Protein AF-A0A843I7R6-F1 (afdb_monomer)

Sequence (190 aa):
MNQPIRLLGIITILTCIILLNSGCTQQQTPTPEETIQTILEKAAILETVSYQIDTTFVIDGIIPQTTTMKIWQKTPYLKEDVTITTINTNSSIGNMTTNLSVIKRPEGIYVYDNTTNSYQLNSQQIIPQPTTTDMVQNLLNNQTLTITGTENLSGIPTTIIQYHPNQGGNTTTVTLWLWNDRDVPLKEQY

Mean predicted aligned error: 13.78 Å

Solvent-accessible surface area (backbone atoms only — not comparable to full-atom values): 11448 Å² total; per-residue (Å²): 138,83,84,83,88,85,84,88,83,87,90,79,92,81,92,78,87,86,78,85,87,76,82,74,67,72,73,72,68,78,67,78,78,78,46,71,66,63,45,36,56,57,24,48,69,56,59,63,52,74,53,57,30,46,36,42,44,63,51,94,98,50,77,35,35,42,34,42,34,41,41,42,37,40,73,81,33,37,38,38,44,35,41,39,35,40,48,52,86,52,91,90,46,75,66,49,77,48,79,50,42,41,38,41,42,93,92,45,36,27,36,59,36,81,90,79,72,42,74,42,84,38,89,82,66,80,70,95,66,71,54,64,41,57,46,33,53,46,48,71,76,67,41,70,78,42,82,78,50,70,49,70,62,94,85,41,56,24,40,29,34,36,34,51,60,86,57,90,88,52,78,61,59,36,40,37,31,26,30,70,91,58,38,43,67,42,34,40,39,83

Foldseek 3Di:
DDDDDDDDDDDDDDDDDDDPDDDPPPPPPPDPPQDLLNLLVLLLPDQWDWAKAWEWDDDPPDFIKIKIWTWTDHPPKIKIWIKIWGCDPPPVDHIDIDIWIWIDDPVAIWTQDPVVRDTDGDRPDDDPDHRSNVVSCCCVPPWDKDFPAWDQDVNFTWTWIWTADPDDPGRDIKIFTAGRVNRDTHYIYD

Structure (mmCIF, N/CA/C/O backbone):
data_AF-A0A843I7R6-F1
#
_entry.id   AF-A0A843I7R6-F1
#
loop_
_atom_site.group_PDB
_atom_site.id
_atom_site.type_symbol
_atom_site.label_atom_id
_atom_site.label_alt_id
_atom_site.label_comp_id
_atom_site.label_asym_id
_atom_site.label_entity_id
_atom_site.label_seq_id
_atom_site.pdbx_PDB_ins_code
_atom_site.Cartn_x
_atom_site.Cartn_y
_atom_site.Cartn_z
_atom_site.occupancy
_atom_site.B_iso_or_equiv
_atom_site.auth_seq_id
_atom_site.auth_comp_id
_atom_site.auth_asym_id
_atom_site.auth_atom_id
_atom_site.pdbx_PDB_model_num
ATOM 1 N N . MET A 1 1 ? -69.367 49.471 19.513 1.00 35.59 1 MET A N 1
ATOM 2 C CA . MET A 1 1 ? -70.049 49.630 20.816 1.00 35.59 1 MET A CA 1
ATOM 3 C C . MET A 1 1 ? -70.166 48.256 21.467 1.00 35.59 1 MET A C 1
ATOM 5 O O . MET A 1 1 ? -70.521 47.320 20.766 1.00 35.59 1 MET A O 1
ATOM 9 N N . ASN A 1 2 ? -69.857 48.191 22.768 1.00 38.72 2 ASN A N 1
ATOM 10 C CA . ASN A 1 2 ? -70.056 47.104 23.748 1.00 38.72 2 ASN A CA 1
ATOM 11 C C . ASN A 1 2 ? -69.071 45.911 23.779 1.00 38.72 2 ASN A C 1
ATOM 13 O O . ASN A 1 2 ? -69.296 44.875 23.166 1.00 38.72 2 ASN A O 1
ATOM 17 N N . GLN A 1 3 ? -68.039 46.043 24.626 1.00 37.31 3 GLN A N 1
ATOM 18 C CA . GLN A 1 3 ? -67.564 44.957 25.508 1.00 37.31 3 GLN A CA 1
ATOM 19 C C . GLN A 1 3 ? -68.371 45.002 26.832 1.00 37.31 3 GLN A C 1
ATOM 21 O O . GLN A 1 3 ? -68.993 46.037 27.091 1.00 37.31 3 GLN A O 1
ATOM 26 N N . PRO A 1 4 ? -68.415 43.930 27.657 1.00 45.78 4 PRO A N 1
ATOM 27 C CA . PRO A 1 4 ? -67.354 43.648 28.650 1.00 45.78 4 PRO A CA 1
ATOM 28 C C . PRO A 1 4 ? -67.013 42.140 28.768 1.00 45.78 4 PRO A C 1
ATOM 30 O O . PRO A 1 4 ? -67.873 41.277 28.648 1.00 45.78 4 PRO A O 1
ATOM 33 N N . ILE A 1 5 ? -65.738 41.747 28.831 1.00 38.59 5 ILE A N 1
ATOM 34 C CA . ILE A 1 5 ? -64.890 41.618 30.037 1.00 38.59 5 ILE A CA 1
ATOM 35 C C . ILE A 1 5 ? -65.454 40.633 31.082 1.00 38.59 5 ILE A C 1
ATOM 37 O O . ILE A 1 5 ? -66.370 40.956 31.836 1.00 38.59 5 ILE A O 1
ATOM 41 N N . ARG A 1 6 ? -64.791 39.474 31.220 1.00 36.88 6 ARG A N 1
ATOM 42 C CA . ARG A 1 6 ? -64.650 38.777 32.505 1.00 36.88 6 ARG A CA 1
ATOM 43 C C . ARG A 1 6 ? -63.167 38.677 32.867 1.00 36.88 6 ARG A C 1
ATOM 45 O O . ARG A 1 6 ? -62.377 38.075 32.150 1.00 36.88 6 ARG A O 1
ATOM 52 N N . LEU A 1 7 ? -62.850 39.349 33.970 1.00 33.59 7 LEU A N 1
ATOM 53 C CA . LEU A 1 7 ? -61.613 39.323 34.745 1.00 33.59 7 LEU A CA 1
ATOM 54 C C . LEU A 1 7 ? -61.474 38.013 35.547 1.00 33.59 7 LEU A C 1
ATOM 56 O O . LEU A 1 7 ? -62.484 37.367 35.823 1.00 33.59 7 LEU A O 1
ATOM 60 N N . LEU A 1 8 ? -60.242 37.805 36.044 1.00 42.31 8 LEU A N 1
ATOM 61 C CA . LEU A 1 8 ? -59.743 36.927 37.130 1.00 42.31 8 LEU A CA 1
ATOM 62 C C . LEU A 1 8 ? -58.945 35.718 36.610 1.00 42.31 8 LEU A C 1
ATOM 64 O O . LEU A 1 8 ? -59.504 34.860 35.945 1.00 42.31 8 LEU A O 1
ATOM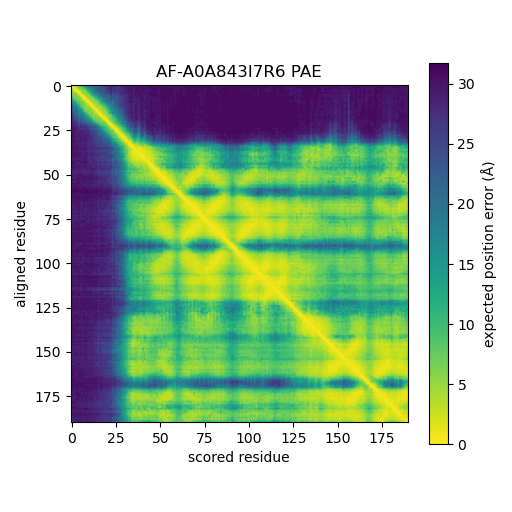 68 N N . GLY A 1 9 ? -57.646 35.564 36.881 1.00 33.75 9 GLY A N 1
ATOM 69 C CA . GLY A 1 9 ? -56.696 36.339 37.693 1.00 33.75 9 GLY A CA 1
ATOM 70 C C . GLY A 1 9 ? -55.254 35.911 37.330 1.00 33.75 9 GLY A C 1
ATOM 71 O O . GLY A 1 9 ? -55.055 34.792 36.877 1.00 33.75 9 GLY A O 1
ATOM 72 N N . ILE A 1 10 ? -54.284 36.831 37.246 1.00 46.09 10 ILE A N 1
ATOM 73 C CA . ILE A 1 10 ? -53.465 37.417 38.337 1.00 46.09 10 ILE A CA 1
ATOM 74 C C . ILE A 1 10 ? -52.163 36.604 38.552 1.00 46.09 10 ILE A C 1
ATOM 76 O O . ILE A 1 10 ? -52.210 35.509 39.092 1.00 46.09 10 ILE A O 1
ATOM 80 N N . ILE A 1 11 ? -51.042 37.066 37.959 1.00 43.25 11 ILE A N 1
ATOM 81 C CA . ILE A 1 11 ? -49.825 37.671 38.597 1.00 43.25 11 ILE A CA 1
ATOM 82 C C . ILE A 1 11 ? -48.687 36.610 38.631 1.00 43.25 11 ILE A C 1
ATOM 84 O O . ILE A 1 11 ? -48.965 35.468 38.956 1.00 43.25 11 ILE A O 1
ATOM 88 N N . THR A 1 12 ? -47.430 36.797 38.191 1.00 45.94 12 THR A N 1
ATOM 89 C CA . THR A 1 12 ? -46.408 37.869 38.345 1.00 45.94 12 THR A CA 1
ATOM 90 C C . THR A 1 12 ? -45.313 37.633 37.274 1.00 45.94 12 THR A C 1
ATOM 92 O O . THR A 1 12 ? -44.911 36.493 37.078 1.00 45.94 12 THR A O 1
ATOM 95 N N . ILE A 1 13 ? -44.929 38.598 36.427 1.00 45.78 13 ILE A N 1
ATOM 96 C CA . ILE A 1 13 ? -43.712 39.447 36.514 1.00 45.78 13 ILE A CA 1
ATOM 97 C C . ILE A 1 13 ? -42.461 38.724 37.054 1.00 45.78 13 ILE A C 1
ATOM 99 O O . ILE A 1 13 ? -42.425 38.471 38.250 1.00 45.78 13 ILE A O 1
ATOM 103 N N . LEU A 1 14 ? -41.414 38.526 36.231 1.00 38.38 14 LEU A N 1
ATOM 104 C CA . LEU A 1 14 ? -40.060 39.042 36.527 1.00 38.38 14 LEU A CA 1
ATOM 105 C C . LEU A 1 14 ? -39.074 38.866 35.355 1.00 38.38 14 LEU A C 1
ATOM 107 O O . LEU A 1 14 ? -38.703 37.769 34.956 1.00 38.38 14 LEU A O 1
ATOM 111 N N . THR A 1 15 ? -38.646 40.014 34.845 1.00 40.00 15 THR A N 1
ATOM 112 C CA . THR A 1 15 ? -37.335 40.331 34.265 1.00 40.00 15 THR A CA 1
ATOM 113 C C . THR A 1 15 ? -36.158 39.478 34.752 1.00 40.00 15 THR A C 1
ATOM 115 O O . THR A 1 15 ? -35.915 39.425 35.952 1.00 40.00 15 THR A O 1
ATOM 118 N N . CYS A 1 16 ? -35.359 38.965 33.807 1.00 32.22 16 CYS A N 1
ATOM 119 C CA . CYS A 1 16 ? -33.892 39.088 33.801 1.00 32.22 16 CYS A CA 1
ATOM 120 C C . CYS A 1 16 ? -33.329 38.663 32.432 1.00 32.22 16 CYS A C 1
ATOM 122 O O . CYS A 1 16 ? -33.125 37.484 32.154 1.00 32.22 16 CYS A O 1
ATOM 124 N N . ILE A 1 17 ? -33.074 39.648 31.566 1.00 44.94 17 ILE A N 1
ATOM 125 C CA . ILE A 1 17 ? -31.994 39.541 30.580 1.00 44.94 17 ILE A CA 1
ATOM 126 C C . ILE A 1 17 ? -30.690 39.679 31.377 1.00 44.94 17 ILE A C 1
ATOM 128 O O . ILE A 1 17 ? -30.632 40.472 32.316 1.00 44.94 17 ILE A O 1
ATOM 132 N N . ILE A 1 18 ? -29.659 38.964 30.921 1.00 45.22 18 ILE A N 1
ATOM 133 C CA . ILE A 1 18 ? -28.258 38.943 31.369 1.00 45.22 18 ILE A CA 1
ATOM 134 C C . ILE A 1 18 ? -27.966 37.859 32.415 1.00 45.22 18 ILE A C 1
ATOM 136 O O . ILE A 1 18 ? -28.122 38.071 33.609 1.00 45.22 18 ILE A O 1
ATOM 140 N N . LEU A 1 19 ? -27.439 36.726 31.937 1.00 41.59 19 LEU A N 1
ATOM 141 C CA . LEU A 1 19 ? -26.114 36.232 32.325 1.00 41.59 19 LEU A CA 1
ATOM 142 C C . LEU A 1 19 ? -25.591 35.296 31.223 1.00 41.59 19 LEU A C 1
ATOM 144 O O . LEU A 1 19 ? -26.075 34.187 31.012 1.00 41.59 19 LEU A O 1
ATOM 148 N N . LEU A 1 20 ? -24.602 35.810 30.492 1.00 43.81 20 LEU A N 1
ATOM 149 C CA . LEU A 1 20 ? -23.617 35.026 29.762 1.00 43.81 20 LEU A CA 1
ATOM 150 C C . LEU A 1 20 ? -22.962 34.011 30.712 1.00 43.81 20 LEU A C 1
ATOM 152 O O . LEU A 1 20 ? -22.762 34.299 31.889 1.00 43.81 20 LEU A O 1
ATOM 156 N N . ASN A 1 21 ? -22.537 32.888 30.136 1.00 41.41 21 ASN A N 1
ATOM 157 C CA . ASN A 1 21 ? -21.666 31.870 30.722 1.00 41.41 21 ASN A CA 1
ATOM 158 C C . ASN A 1 21 ? -22.302 30.958 31.775 1.00 41.41 21 ASN A C 1
ATOM 160 O O . ASN A 1 21 ? -22.089 31.064 32.979 1.00 41.41 21 ASN A O 1
ATOM 164 N N . SER A 1 22 ? -22.954 29.914 31.285 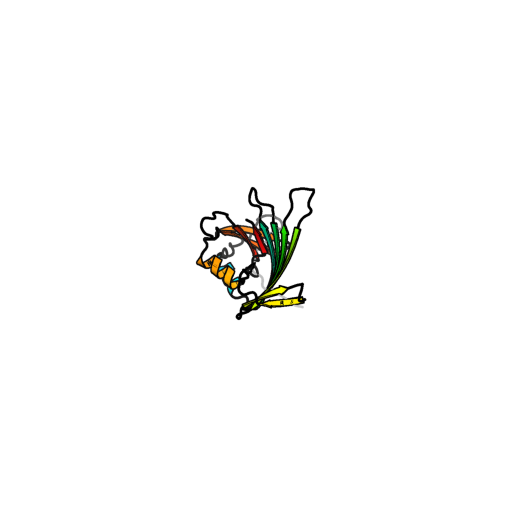1.00 36.22 22 SER A N 1
ATOM 165 C CA . SER A 1 22 ? -22.818 28.590 31.884 1.00 36.22 22 SER A CA 1
ATOM 166 C C . SER A 1 22 ? -22.686 27.626 30.725 1.00 36.22 22 SER A C 1
ATOM 168 O O . SER A 1 22 ? -23.663 27.330 30.041 1.00 36.22 22 SER A O 1
ATOM 170 N N . GLY A 1 23 ? -21.446 27.238 30.435 1.00 38.50 23 GLY A N 1
ATOM 171 C CA . GLY A 1 23 ? -21.155 26.227 29.440 1.00 38.50 23 GLY A CA 1
ATOM 172 C C . GLY A 1 23 ? -21.942 24.965 29.760 1.00 38.50 23 GLY A C 1
ATOM 173 O O . GLY A 1 23 ? -21.551 24.187 30.620 1.00 38.50 23 GLY A O 1
ATOM 174 N N . CYS A 1 24 ? -23.013 24.729 29.010 1.00 32.75 24 CYS A N 1
ATOM 175 C CA . CYS A 1 24 ? -23.219 23.389 28.509 1.00 32.75 24 CYS A CA 1
ATOM 176 C C . CYS A 1 24 ? -22.093 23.182 27.502 1.00 32.75 24 CYS A C 1
ATOM 178 O O . CYS A 1 24 ? -22.245 23.430 26.308 1.00 32.75 24 CYS A O 1
ATOM 180 N N . THR A 1 25 ? -20.935 22.742 27.995 1.00 42.91 25 THR A N 1
ATOM 181 C CA . THR A 1 25 ? -20.224 21.715 27.255 1.00 42.91 25 THR A CA 1
ATOM 182 C C . THR A 1 25 ? -21.303 20.699 26.911 1.00 42.91 25 THR A C 1
ATOM 184 O O . THR A 1 25 ? -21.833 20.014 27.785 1.00 42.91 25 THR A O 1
ATOM 187 N N . GLN A 1 26 ? -21.706 20.648 25.640 1.00 37.12 26 GLN A N 1
ATOM 188 C CA . GLN A 1 26 ? -22.092 19.365 25.093 1.00 37.12 26 GLN A CA 1
ATOM 189 C C . GLN A 1 26 ? -20.929 18.467 25.497 1.00 37.12 26 GLN A C 1
ATOM 191 O O . GLN A 1 26 ? -19.827 18.598 24.967 1.00 37.12 26 GLN A O 1
ATOM 196 N N . GLN A 1 27 ? -21.134 17.646 26.530 1.00 31.64 27 GLN A N 1
ATOM 197 C CA . GLN A 1 27 ? -20.440 16.383 26.604 1.00 31.64 27 GLN A CA 1
ATOM 198 C C . GLN A 1 27 ? -20.740 15.781 25.244 1.00 31.64 27 GLN A C 1
ATOM 200 O O . GLN A 1 27 ? -21.854 15.318 24.999 1.00 31.64 27 GLN A O 1
ATOM 205 N N . GLN A 1 28 ? -19.782 15.929 24.326 1.00 30.69 28 GLN A N 1
ATOM 206 C CA . GLN A 1 28 ? -19.623 15.016 23.223 1.00 30.69 28 GLN A CA 1
ATOM 207 C C . GLN A 1 28 ? -19.671 13.667 23.913 1.00 30.69 28 GLN A C 1
ATOM 209 O O . GLN A 1 28 ? -18.742 13.271 24.615 1.00 30.69 28 GLN A O 1
ATOM 214 N N . THR A 1 29 ? -20.847 13.050 23.861 1.00 33.16 29 THR A N 1
ATOM 215 C CA . THR A 1 29 ? -20.991 11.643 24.163 1.00 33.16 29 THR A CA 1
ATOM 216 C C . THR A 1 29 ? -19.872 10.999 23.362 1.00 33.16 29 THR A C 1
ATOM 218 O O . THR A 1 29 ? -19.807 11.297 22.164 1.00 33.16 29 THR A O 1
ATOM 221 N N . PRO A 1 30 ? -18.936 10.265 23.990 1.00 34.81 30 PRO A N 1
ATOM 222 C CA . PRO A 1 30 ? -17.863 9.646 23.239 1.00 34.81 30 PRO A CA 1
ATOM 223 C C . PRO A 1 30 ? -18.546 8.836 22.145 1.00 34.81 30 PRO A C 1
ATOM 225 O O . PRO A 1 30 ? -19.318 7.917 22.431 1.00 34.81 30 PRO A O 1
ATOM 228 N N . THR A 1 31 ? -18.359 9.261 20.893 1.00 44.75 31 THR A N 1
ATOM 229 C CA . THR A 1 31 ? -18.617 8.410 19.737 1.00 44.75 31 THR A CA 1
ATOM 230 C C . THR A 1 31 ? -17.978 7.073 20.077 1.00 44.75 31 THR A C 1
ATOM 232 O O . THR A 1 31 ? -16.863 7.105 20.607 1.00 44.75 31 THR A O 1
ATOM 235 N N . PRO A 1 32 ? -18.661 5.931 19.871 1.00 50.56 32 PRO A N 1
ATOM 236 C CA . PRO A 1 32 ? -18.047 4.638 20.133 1.00 50.56 32 PRO A CA 1
ATOM 237 C C . PRO A 1 32 ? -16.663 4.665 19.490 1.00 50.56 32 PRO A C 1
ATOM 239 O O . PRO A 1 32 ? -16.579 4.969 18.299 1.00 50.56 32 PRO A O 1
ATOM 242 N N . GLU A 1 33 ? -15.601 4.489 20.283 1.00 58.91 33 GLU A N 1
ATOM 243 C CA . GLU A 1 33 ? -14.253 4.381 19.730 1.00 58.91 33 GLU A CA 1
ATOM 244 C C . GLU A 1 33 ? -14.322 3.254 18.704 1.00 58.91 33 GLU A C 1
ATOM 246 O O . GLU A 1 33 ? -14.579 2.099 19.053 1.00 58.91 33 GLU A O 1
ATOM 251 N N . GLU A 1 34 ? -14.221 3.606 17.422 1.00 62.16 34 GLU A N 1
ATOM 252 C CA . GLU A 1 34 ? -14.203 2.614 16.363 1.00 62.16 34 GLU A CA 1
ATOM 253 C C . GLU A 1 34 ? -13.029 1.681 16.632 1.00 62.16 34 GLU A C 1
ATOM 255 O O . GLU A 1 34 ? -11.880 2.107 16.758 1.00 62.16 34 GLU A O 1
ATOM 260 N N . THR A 1 35 ? -13.327 0.393 16.776 1.00 75.62 35 THR A N 1
ATOM 261 C CA . THR A 1 35 ? -12.279 -0.595 17.007 1.00 75.62 3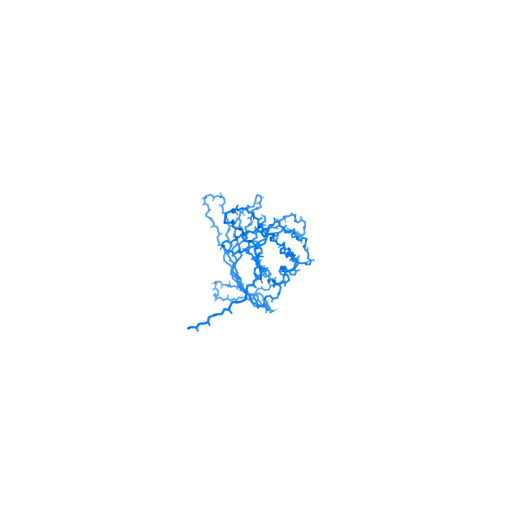5 THR A CA 1
ATOM 262 C C . THR A 1 35 ? -11.450 -0.754 15.733 1.00 75.62 35 THR A C 1
ATOM 264 O O . THR A 1 35 ? -11.978 -0.639 14.625 1.00 75.62 35 THR A O 1
ATOM 267 N N . ILE A 1 36 ? -10.161 -1.086 15.869 1.00 71.19 36 ILE A N 1
ATOM 268 C CA . ILE A 1 36 ? -9.281 -1.374 14.719 1.00 71.19 36 ILE A CA 1
ATOM 269 C C . ILE A 1 36 ? -9.896 -2.450 13.816 1.00 71.19 36 ILE A C 1
ATOM 271 O O . ILE A 1 36 ? -9.783 -2.382 12.596 1.00 71.19 36 ILE A O 1
ATOM 275 N N . GLN A 1 37 ? -10.592 -3.416 14.415 1.00 71.62 37 GLN A N 1
ATOM 276 C CA . GLN A 1 37 ? -11.303 -4.451 13.683 1.00 71.62 37 GLN A CA 1
ATOM 277 C C . GLN A 1 37 ? -12.392 -3.863 12.775 1.00 71.62 37 GLN A C 1
ATOM 279 O O . GLN A 1 37 ? -12.427 -4.178 11.591 1.00 71.62 37 GLN A O 1
ATOM 284 N N . THR A 1 38 ? -13.227 -2.961 13.295 1.00 73.94 38 THR A N 1
ATOM 285 C CA . THR A 1 38 ? -14.294 -2.309 12.519 1.00 73.94 38 THR A CA 1
ATOM 286 C C . THR A 1 38 ? -13.742 -1.442 11.384 1.00 73.94 38 THR A C 1
ATOM 288 O O . THR A 1 38 ? -14.311 -1.440 10.295 1.00 73.94 38 THR A O 1
ATOM 291 N N . ILE A 1 39 ? -12.633 -0.735 11.622 1.00 71.00 39 ILE A N 1
ATOM 292 C CA . ILE A 1 39 ? -11.910 0.056 10.608 1.00 71.00 39 ILE A CA 1
ATOM 293 C C . ILE A 1 39 ? -11.430 -0.876 9.486 1.00 71.00 39 ILE A C 1
ATOM 295 O O . ILE A 1 39 ? -11.777 -0.715 8.320 1.00 71.00 39 ILE A O 1
ATOM 299 N N . LEU A 1 40 ? -10.707 -1.939 9.834 1.00 73.56 40 LEU A N 1
ATOM 300 C CA . LEU A 1 40 ? -10.147 -2.864 8.851 1.00 73.56 40 LEU A CA 1
ATOM 301 C C . LEU A 1 40 ? -11.224 -3.637 8.066 1.00 73.56 40 LEU A C 1
ATOM 303 O O . LEU A 1 40 ? -11.103 -3.788 6.851 1.00 73.56 40 LEU A O 1
ATOM 307 N N . GLU A 1 41 ? -12.308 -4.078 8.706 1.00 72.75 41 GLU A N 1
ATOM 308 C CA . GLU A 1 41 ? -13.410 -4.792 8.041 1.00 72.75 41 GLU A CA 1
ATOM 309 C C . GLU A 1 41 ? -14.071 -3.972 6.915 1.00 72.75 41 GLU A C 1
ATOM 311 O O . GLU A 1 41 ? -14.445 -4.538 5.884 1.00 72.75 41 GLU A O 1
ATOM 316 N N . LYS A 1 42 ? -14.157 -2.643 7.052 1.00 72.88 42 LYS A N 1
ATOM 317 C CA . LYS A 1 42 ? -14.677 -1.752 6.000 1.00 72.88 42 LYS A CA 1
ATOM 318 C C . LYS A 1 42 ? -13.755 -1.678 4.779 1.00 72.88 42 LYS A C 1
ATOM 320 O O . LYS A 1 42 ? -14.241 -1.690 3.648 1.00 72.88 42 LYS A O 1
ATOM 325 N N . ALA A 1 43 ? -12.436 -1.675 4.972 1.00 67.44 43 ALA A N 1
ATOM 326 C CA . ALA A 1 43 ? -11.487 -1.715 3.856 1.00 67.44 43 ALA A CA 1
ATOM 327 C C . ALA A 1 43 ? -11.544 -3.040 3.078 1.00 67.44 43 ALA A C 1
ATOM 329 O O . ALA A 1 43 ? -11.338 -3.050 1.862 1.00 67.44 43 ALA A O 1
ATOM 330 N N . ALA A 1 44 ? -11.855 -4.161 3.744 1.00 66.94 44 ALA A N 1
ATOM 331 C CA . ALA A 1 44 ? -11.916 -5.476 3.098 1.00 66.94 44 ALA A CA 1
ATOM 332 C C . ALA A 1 44 ? -12.995 -5.576 2.007 1.00 66.94 44 ALA A C 1
ATOM 334 O O . ALA A 1 44 ? -12.825 -6.354 1.065 1.00 66.94 44 ALA A O 1
ATOM 335 N N . ILE A 1 45 ? -14.083 -4.808 2.133 1.00 71.19 45 ILE A N 1
ATOM 336 C CA . ILE A 1 45 ? -15.244 -4.857 1.231 1.00 71.19 45 ILE A CA 1
ATOM 337 C C . ILE A 1 45 ? -15.167 -3.854 0.071 1.00 71.19 45 ILE A C 1
ATOM 339 O O . ILE A 1 45 ? -16.101 -3.766 -0.726 1.00 71.19 45 ILE A O 1
ATOM 343 N N . LEU A 1 46 ? -14.077 -3.090 -0.053 1.00 68.94 46 LEU A N 1
ATOM 344 C CA . LEU A 1 46 ? -13.925 -2.119 -1.135 1.00 68.94 46 LEU A CA 1
ATOM 345 C C . LEU A 1 46 ? -13.766 -2.810 -2.496 1.00 68.94 46 LEU A C 1
ATOM 347 O O . LEU A 1 46 ? -12.688 -3.281 -2.865 1.00 68.94 46 LEU A O 1
ATOM 351 N N . GLU A 1 47 ? -14.843 -2.800 -3.286 1.00 70.00 47 GLU A N 1
ATOM 352 C CA . GLU A 1 47 ? -14.838 -3.322 -4.656 1.00 70.00 47 GLU A CA 1
ATOM 353 C C . GLU A 1 47 ? -13.945 -2.511 -5.595 1.00 70.00 47 GLU A C 1
ATOM 355 O O . GLU A 1 47 ? -13.418 -3.058 -6.561 1.00 70.00 47 GLU A O 1
ATOM 360 N N . THR A 1 48 ? -13.802 -1.202 -5.370 1.00 78.25 48 THR A N 1
ATOM 361 C CA . THR A 1 48 ? -12.952 -0.318 -6.177 1.00 78.25 48 THR A CA 1
ATOM 362 C C . THR A 1 48 ? -12.384 0.808 -5.322 1.00 78.25 48 THR A C 1
ATOM 364 O O . THR A 1 48 ? -13.129 1.499 -4.630 1.00 78.25 48 THR A O 1
ATOM 367 N N . VAL A 1 49 ? -11.072 1.035 -5.396 1.00 81.56 49 VAL A N 1
ATOM 368 C CA . VAL A 1 49 ? -10.413 2.143 -4.693 1.00 81.56 49 VAL A CA 1
ATOM 369 C C . VAL A 1 49 ? -9.205 2.648 -5.478 1.00 81.56 49 VAL A C 1
ATOM 371 O O . VAL A 1 49 ? -8.530 1.887 -6.167 1.00 81.56 49 VAL A O 1
ATOM 374 N N . SER A 1 50 ? -8.933 3.950 -5.388 1.00 83.25 50 SER A N 1
ATOM 375 C CA . SER A 1 50 ? -7.672 4.530 -5.842 1.00 83.25 50 SER A CA 1
ATOM 376 C C . SER A 1 50 ? -7.130 5.488 -4.794 1.00 83.25 50 SER A C 1
ATOM 378 O O . SER A 1 50 ? -7.890 6.296 -4.249 1.00 83.25 50 SER A O 1
ATOM 380 N N . TYR A 1 51 ? -5.845 5.341 -4.484 1.00 79.88 51 TYR A N 1
ATOM 381 C CA . TYR A 1 51 ? -5.153 6.098 -3.450 1.00 79.88 51 TYR A CA 1
ATOM 382 C C . TYR A 1 51 ? -3.645 6.138 -3.717 1.00 79.88 51 TYR A C 1
ATOM 384 O O . TYR A 1 51 ? -3.121 5.374 -4.532 1.00 79.88 51 TYR A O 1
ATOM 392 N N . GLN A 1 52 ? -2.969 7.066 -3.046 1.00 83.81 52 GLN A N 1
ATOM 393 C CA . GLN A 1 52 ? -1.516 7.133 -2.995 1.00 83.81 52 GLN A CA 1
ATOM 394 C C . GLN A 1 52 ? -1.073 6.788 -1.576 1.00 83.81 52 GLN A C 1
ATOM 396 O O . GLN A 1 52 ? -1.682 7.266 -0.620 1.00 83.81 52 GLN A O 1
ATOM 401 N N . ILE A 1 53 ? -0.027 5.979 -1.462 1.00 80.94 53 ILE A N 1
ATOM 402 C CA . ILE A 1 53 ? 0.662 5.717 -0.202 1.00 80.94 53 ILE A CA 1
ATOM 403 C C . ILE A 1 53 ? 2.113 6.168 -0.324 1.00 80.94 53 ILE A C 1
ATOM 405 O O . ILE A 1 53 ? 2.780 5.876 -1.322 1.00 80.94 53 ILE A O 1
ATOM 409 N N . ASP A 1 54 ? 2.578 6.878 0.697 1.00 82.00 54 ASP A N 1
ATOM 410 C CA . ASP A 1 54 ? 3.971 7.277 0.838 1.00 82.00 54 ASP A CA 1
ATOM 411 C C . ASP A 1 54 ? 4.607 6.506 2.002 1.00 82.00 54 ASP A C 1
ATOM 413 O O . ASP A 1 54 ? 4.185 6.614 3.157 1.00 82.00 54 ASP A O 1
ATOM 417 N N . THR A 1 55 ? 5.638 5.726 1.695 1.00 79.81 55 THR A N 1
ATOM 418 C CA . THR A 1 55 ? 6.389 4.933 2.668 1.00 79.81 55 THR A CA 1
ATOM 419 C C . THR A 1 55 ? 7.792 5.499 2.811 1.00 79.81 55 THR A C 1
ATOM 421 O O . THR A 1 55 ? 8.474 5.759 1.817 1.00 79.81 55 THR A O 1
ATOM 424 N N . THR A 1 56 ? 8.248 5.678 4.050 1.00 77.00 56 THR A N 1
ATOM 425 C CA . THR A 1 56 ? 9.632 6.080 4.335 1.00 77.00 56 THR A CA 1
ATOM 426 C C . THR A 1 56 ? 10.330 5.006 5.155 1.00 77.00 56 THR A C 1
ATOM 428 O O . THR A 1 56 ? 9.856 4.637 6.227 1.00 77.00 56 THR A O 1
ATOM 431 N N . PHE A 1 57 ? 11.476 4.543 4.660 1.00 73.62 57 PHE A N 1
ATOM 432 C CA . PHE A 1 57 ? 12.361 3.616 5.356 1.00 73.62 57 PHE A CA 1
ATOM 433 C C . PHE A 1 57 ? 13.608 4.370 5.818 1.00 73.62 57 PHE A C 1
ATOM 435 O O . PHE A 1 57 ? 14.415 4.804 4.989 1.00 73.62 57 PHE A O 1
ATOM 442 N N . VAL A 1 58 ? 13.773 4.525 7.135 1.00 65.81 58 VAL A N 1
ATOM 443 C CA . VAL A 1 58 ? 15.002 5.054 7.747 1.00 65.81 58 VAL A CA 1
ATOM 444 C C . VAL A 1 58 ? 15.417 4.127 8.881 1.00 65.81 58 VAL A C 1
ATOM 446 O O . VAL A 1 58 ? 15.052 4.324 10.033 1.00 65.81 58 VAL 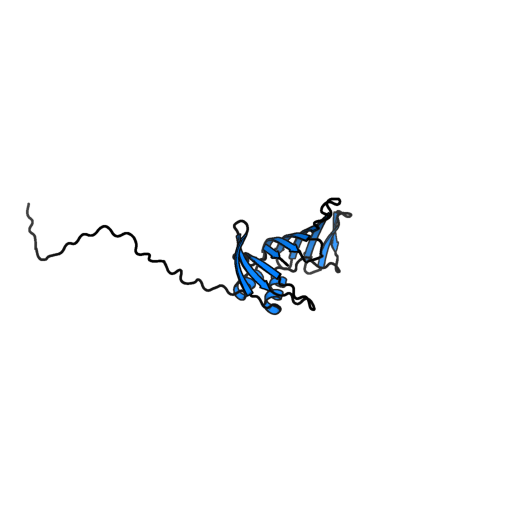A O 1
ATOM 449 N N . ILE A 1 59 ? 16.188 3.098 8.545 1.00 59.25 59 ILE A N 1
ATOM 450 C CA . ILE A 1 59 ? 16.807 2.217 9.537 1.00 59.25 59 ILE A CA 1
ATOM 451 C C . ILE A 1 59 ? 18.247 2.689 9.737 1.00 59.25 59 ILE A C 1
ATOM 453 O O . ILE A 1 59 ? 18.932 3.012 8.765 1.00 59.25 59 ILE A O 1
ATOM 457 N N . ASP A 1 60 ? 18.703 2.740 10.987 1.00 52.84 60 ASP A N 1
ATOM 458 C CA . ASP A 1 60 ? 20.063 3.164 11.320 1.00 52.84 60 ASP A CA 1
ATOM 459 C C . ASP A 1 60 ? 21.109 2.335 10.545 1.00 52.84 60 ASP A C 1
ATOM 461 O O . ASP A 1 60 ? 21.043 1.106 10.488 1.00 52.84 60 ASP A O 1
ATOM 465 N N . GLY A 1 61 ? 22.043 3.019 9.881 1.00 54.88 61 GLY A N 1
ATOM 466 C CA . GLY A 1 61 ? 23.038 2.405 8.992 1.00 54.88 61 GLY A CA 1
ATOM 467 C C . GLY A 1 61 ? 22.557 2.001 7.585 1.00 54.88 61 GLY A C 1
ATOM 468 O O . GLY A 1 61 ? 23.382 1.546 6.791 1.00 54.88 61 GLY A O 1
ATOM 469 N N . ILE A 1 62 ? 21.277 2.186 7.233 1.00 66.25 62 ILE A N 1
ATOM 470 C CA . ILE A 1 62 ? 20.729 1.920 5.889 1.00 66.25 62 ILE A CA 1
ATOM 471 C C . ILE A 1 62 ? 20.490 3.241 5.143 1.00 66.25 62 ILE A C 1
ATOM 473 O O . ILE A 1 62 ? 20.094 4.249 5.726 1.00 66.25 62 ILE A O 1
ATOM 477 N N . ILE A 1 63 ? 20.746 3.248 3.831 1.00 70.69 63 ILE A N 1
ATOM 478 C CA . ILE A 1 63 ? 20.488 4.412 2.974 1.00 70.69 63 ILE A CA 1
ATOM 479 C C . ILE A 1 63 ? 18.975 4.695 2.969 1.00 70.69 63 ILE A C 1
ATOM 481 O O . ILE A 1 63 ? 18.218 3.790 2.610 1.00 70.69 63 ILE A O 1
ATOM 485 N N . PRO A 1 64 ? 18.521 5.913 3.326 1.00 82.12 64 PRO A N 1
ATOM 486 C CA . PRO A 1 64 ? 17.098 6.216 3.389 1.00 82.12 64 PRO A CA 1
ATOM 487 C C . PRO A 1 64 ? 16.414 6.002 2.041 1.00 82.12 64 PRO A C 1
ATOM 489 O O . PRO A 1 64 ? 16.940 6.385 0.990 1.00 82.12 64 PRO A O 1
ATOM 492 N N . GLN A 1 65 ? 15.216 5.428 2.076 1.00 82.19 65 GLN A N 1
ATOM 493 C CA . GLN A 1 65 ? 14.394 5.234 0.888 1.00 82.19 65 GLN A CA 1
ATOM 494 C C . GLN A 1 65 ? 13.011 5.827 1.102 1.00 82.19 65 GLN A C 1
ATOM 496 O O . GLN A 1 65 ? 12.366 5.591 2.124 1.00 82.19 65 GLN A O 1
ATOM 501 N N . THR A 1 66 ? 12.544 6.575 0.110 1.00 85.06 66 THR A N 1
ATOM 502 C CA . THR A 1 66 ? 11.145 6.979 0.011 1.00 85.06 66 THR A CA 1
ATOM 503 C C . THR A 1 66 ? 10.502 6.226 -1.138 1.00 85.06 66 THR A C 1
ATOM 505 O O . THR A 1 66 ? 11.064 6.121 -2.228 1.00 85.06 66 THR A O 1
ATOM 508 N N . THR A 1 67 ? 9.325 5.673 -0.887 1.00 83.25 67 THR A N 1
ATOM 509 C CA . THR A 1 67 ? 8.536 4.966 -1.889 1.00 83.25 67 THR A CA 1
ATOM 510 C C . THR A 1 67 ? 7.178 5.634 -1.984 1.00 83.25 67 THR A C 1
ATOM 512 O O . THR A 1 67 ? 6.471 5.727 -0.988 1.00 83.25 67 THR A O 1
ATOM 515 N N . THR A 1 68 ? 6.809 6.080 -3.179 1.00 87.12 68 THR A N 1
ATOM 516 C CA . THR A 1 68 ? 5.462 6.572 -3.481 1.00 87.12 68 THR A CA 1
ATOM 517 C C . THR A 1 68 ? 4.783 5.558 -4.384 1.00 87.12 68 THR A C 1
ATOM 519 O O . THR A 1 68 ? 5.316 5.215 -5.441 1.00 87.12 68 THR A O 1
ATOM 522 N N . MET A 1 69 ? 3.603 5.085 -3.991 1.00 87.44 69 MET A N 1
ATOM 523 C CA . MET A 1 69 ? 2.822 4.128 -4.775 1.00 87.44 69 MET A CA 1
ATOM 524 C C . MET A 1 69 ? 1.448 4.697 -5.069 1.00 87.44 69 MET A C 1
ATOM 526 O O . MET A 1 69 ? 0.737 5.118 -4.160 1.00 87.44 69 MET A O 1
ATOM 530 N N . LYS A 1 70 ? 1.062 4.682 -6.342 1.00 89.25 70 LYS A N 1
ATOM 531 C CA . LYS A 1 70 ? -0.304 4.966 -6.783 1.00 89.25 70 LYS A CA 1
ATOM 532 C C . LYS A 1 70 ? -0.990 3.654 -7.085 1.00 89.25 70 LYS A C 1
ATOM 534 O O . LYS A 1 70 ? -0.518 2.888 -7.923 1.00 89.25 70 LYS A O 1
ATOM 539 N N . ILE A 1 71 ? -2.097 3.419 -6.402 1.00 86.81 71 ILE A N 1
ATOM 540 C CA . ILE A 1 71 ? -2.818 2.157 -6.444 1.00 86.81 71 ILE A CA 1
ATOM 541 C C . ILE A 1 71 ? -4.183 2.398 -7.086 1.00 86.81 71 ILE A C 1
ATOM 543 O O . ILE A 1 71 ? -4.884 3.362 -6.765 1.00 86.81 71 ILE A O 1
ATOM 547 N N . TRP A 1 72 ? -4.560 1.511 -8.004 1.00 89.50 72 TRP A N 1
ATOM 548 C CA . TRP A 1 72 ? -5.911 1.389 -8.544 1.00 89.50 72 TRP A CA 1
ATOM 549 C C . TRP A 1 72 ? -6.357 -0.055 -8.386 1.00 89.50 72 TRP A C 1
ATOM 551 O O . TRP A 1 72 ? -5.836 -0.955 -9.042 1.00 89.50 72 TRP A O 1
ATOM 561 N N . GLN A 1 73 ? -7.339 -0.277 -7.528 1.00 85.44 73 GLN A N 1
ATOM 562 C CA . GLN A 1 73 ? -7.871 -1.597 -7.245 1.00 85.44 73 GLN A CA 1
ATOM 563 C C . GLN A 1 73 ? -9.294 -1.712 -7.773 1.00 85.44 73 GLN A C 1
ATOM 565 O O . GLN A 1 73 ? -10.110 -0.816 -7.565 1.00 85.44 73 GLN A O 1
ATOM 570 N N . LYS A 1 74 ? -9.584 -2.853 -8.401 1.00 85.25 74 LYS A N 1
ATOM 571 C CA . LYS A 1 74 ? -10.928 -3.402 -8.576 1.00 85.25 74 LYS A CA 1
ATOM 572 C C . LYS A 1 74 ? -10.849 -4.904 -8.338 1.00 85.25 74 LYS A C 1
ATOM 574 O O . LYS A 1 74 ? -10.479 -5.625 -9.259 1.00 85.25 74 LYS A O 1
ATOM 579 N N . THR A 1 75 ? -11.144 -5.381 -7.132 1.00 78.75 75 THR A N 1
ATOM 580 C CA . THR A 1 75 ? -10.892 -6.776 -6.725 1.00 78.75 75 THR A CA 1
ATOM 581 C C . THR A 1 75 ? -11.443 -7.782 -7.751 1.00 78.75 75 THR A C 1
ATOM 583 O O . THR A 1 75 ? -12.589 -7.637 -8.183 1.00 78.75 75 THR A O 1
ATOM 586 N N . PRO A 1 76 ? -10.663 -8.795 -8.186 1.00 79.88 76 PRO A N 1
ATOM 587 C CA . PRO A 1 76 ? -9.300 -9.171 -7.762 1.00 79.88 76 PRO A CA 1
ATOM 588 C C . PRO A 1 76 ? -8.153 -8.481 -8.536 1.00 79.88 76 PRO A C 1
ATOM 590 O O . PRO A 1 76 ? -6.997 -8.884 -8.421 1.00 79.88 76 PRO A O 1
ATOM 593 N N . TYR A 1 77 ? -8.458 -7.479 -9.358 1.00 84.62 77 TYR A N 1
ATOM 594 C CA . TYR A 1 77 ? -7.501 -6.755 -10.191 1.00 84.62 77 TYR A CA 1
ATOM 595 C C . TYR A 1 77 ? -6.866 -5.584 -9.436 1.00 84.62 77 TYR A C 1
ATOM 597 O O . TYR A 1 77 ? -7.534 -4.859 -8.694 1.00 84.62 77 TYR A O 1
ATOM 605 N N . LEU A 1 78 ? -5.579 -5.360 -9.685 1.00 88.50 78 LEU A N 1
ATOM 606 C CA . LEU A 1 78 ? -4.799 -4.273 -9.096 1.00 88.50 78 LEU A CA 1
ATOM 607 C C . LEU A 1 78 ? -3.859 -3.707 -10.158 1.00 88.50 78 LEU A C 1
ATOM 609 O O . LEU A 1 78 ? -3.246 -4.470 -10.903 1.00 88.50 78 LEU A O 1
ATOM 613 N N . LYS A 1 79 ? -3.720 -2.388 -10.215 1.00 89.56 79 LYS A N 1
ATOM 614 C CA . LYS A 1 79 ? -2.614 -1.717 -10.893 1.00 89.56 79 LYS A CA 1
ATOM 615 C C . LYS A 1 79 ? -1.859 -0.879 -9.874 1.00 89.56 79 LYS A C 1
ATOM 617 O O . LYS A 1 79 ? -2.482 -0.171 -9.085 1.00 89.56 79 LYS A O 1
ATOM 622 N N . GLU A 1 80 ? -0.539 -0.916 -9.957 1.00 90.00 80 GLU A N 1
ATOM 623 C CA . GLU A 1 80 ? 0.354 -0.111 -9.138 1.00 90.00 80 GLU A CA 1
ATOM 624 C C . GLU A 1 80 ? 1.359 0.605 -10.027 1.00 90.00 80 GLU A C 1
ATOM 626 O O . GLU A 1 80 ? 1.979 -0.013 -10.892 1.00 90.00 80 GLU A O 1
ATOM 631 N N . ASP A 1 81 ? 1.536 1.899 -9.791 1.00 90.69 81 ASP A N 1
ATOM 632 C CA . ASP A 1 81 ? 2.689 2.641 -10.284 1.00 90.69 81 ASP A CA 1
ATOM 633 C C . ASP A 1 81 ? 3.517 3.059 -9.066 1.00 90.69 81 ASP A C 1
ATOM 635 O O . ASP A 1 81 ? 3.036 3.781 -8.190 1.00 90.69 81 ASP A O 1
ATOM 639 N N . VAL A 1 82 ? 4.749 2.565 -8.998 1.00 88.75 82 VAL A N 1
ATOM 640 C CA . VAL A 1 82 ? 5.649 2.672 -7.851 1.00 88.75 82 VAL A CA 1
ATOM 641 C C . VAL A 1 82 ? 6.878 3.477 -8.243 1.00 88.75 82 VAL A C 1
ATOM 643 O O . VAL A 1 82 ? 7.548 3.171 -9.229 1.00 88.75 82 VAL A O 1
ATOM 646 N N . THR A 1 83 ? 7.199 4.484 -7.442 1.00 89.44 83 THR A N 1
ATOM 647 C CA . THR A 1 83 ? 8.417 5.285 -7.556 1.00 89.44 83 THR A CA 1
ATOM 648 C C . THR A 1 83 ? 9.222 5.120 -6.277 1.00 89.44 83 THR A C 1
ATOM 650 O O . THR A 1 83 ? 8.778 5.530 -5.208 1.00 89.44 83 THR A O 1
ATOM 653 N N . ILE A 1 84 ? 10.413 4.534 -6.388 1.00 87.19 84 ILE A N 1
ATOM 654 C CA . ILE A 1 84 ? 11.352 4.345 -5.279 1.00 87.19 84 ILE A CA 1
ATOM 655 C C . ILE A 1 84 ? 12.495 5.334 -5.461 1.00 87.19 84 ILE A C 1
ATOM 657 O O . ILE A 1 84 ? 13.210 5.281 -6.462 1.00 87.19 84 ILE A O 1
ATOM 661 N N . THR A 1 85 ? 12.693 6.210 -4.483 1.00 88.69 85 THR A N 1
ATOM 662 C CA . THR A 1 85 ? 13.817 7.144 -4.433 1.00 88.69 85 THR A CA 1
ATOM 663 C C . THR A 1 85 ? 14.756 6.735 -3.310 1.00 88.69 85 THR A C 1
ATOM 665 O O . THR A 1 85 ? 14.416 6.806 -2.132 1.00 88.69 85 THR A O 1
ATOM 668 N N . THR A 1 86 ? 15.963 6.312 -3.674 1.00 86.69 86 THR A N 1
ATOM 669 C CA . THR A 1 86 ? 17.055 6.097 -2.721 1.00 86.69 86 THR A CA 1
ATOM 670 C C . THR A 1 86 ? 17.785 7.420 -2.513 1.00 86.69 86 THR A C 1
ATOM 672 O O . THR A 1 86 ? 18.326 7.992 -3.466 1.00 86.69 86 THR A O 1
ATOM 675 N N . ILE A 1 87 ? 17.779 7.914 -1.274 1.00 83.50 87 ILE A N 1
ATOM 676 C CA . ILE A 1 87 ? 18.369 9.199 -0.896 1.00 83.50 87 ILE A CA 1
ATOM 677 C C . ILE A 1 87 ? 19.842 8.978 -0.582 1.00 83.50 87 ILE A C 1
ATOM 679 O O . ILE A 1 87 ? 20.186 8.395 0.444 1.00 83.50 87 ILE A O 1
ATOM 683 N N . ASN A 1 88 ? 20.725 9.441 -1.461 1.00 77.75 88 ASN A N 1
ATOM 684 C CA . ASN A 1 88 ? 22.153 9.281 -1.235 1.00 77.75 88 ASN A CA 1
ATOM 685 C C . ASN A 1 88 ? 22.645 10.327 -0.227 1.00 77.75 88 ASN A C 1
ATOM 687 O O . ASN A 1 88 ? 22.430 11.525 -0.401 1.00 77.75 88 ASN A O 1
ATOM 691 N N . THR A 1 89 ? 23.308 9.877 0.836 1.00 73.25 89 THR A N 1
ATOM 692 C CA . THR A 1 89 ? 23.873 10.755 1.872 1.00 73.25 89 THR A CA 1
ATOM 693 C C . THR A 1 89 ? 25.249 11.307 1.491 1.00 73.25 89 THR A C 1
ATOM 695 O O . THR A 1 89 ? 25.734 12.245 2.124 1.00 73.25 89 THR A O 1
ATOM 698 N N . ASN A 1 90 ? 25.880 10.772 0.439 1.00 70.56 90 ASN A N 1
ATOM 699 C CA . ASN A 1 90 ? 27.093 11.324 -0.147 1.00 70.56 90 ASN A CA 1
ATOM 700 C C . ASN A 1 90 ? 26.724 12.392 -1.185 1.00 70.56 90 ASN A C 1
ATOM 702 O O . ASN A 1 90 ? 26.205 12.077 -2.253 1.00 70.56 90 ASN A O 1
ATOM 706 N N . SER A 1 91 ? 27.067 13.650 -0.904 1.00 62.38 91 SER A N 1
ATOM 707 C CA . SER A 1 91 ? 26.771 14.819 -1.749 1.00 62.38 91 SER A CA 1
ATOM 708 C C . SER A 1 91 ? 27.355 14.765 -3.168 1.00 62.38 91 SER A C 1
ATOM 710 O O . SER A 1 91 ? 27.002 15.593 -4.006 1.00 62.38 91 SER A O 1
ATOM 712 N N . SER A 1 92 ? 28.232 13.801 -3.455 1.00 73.31 92 SER A N 1
ATOM 713 C CA . SER A 1 92 ? 28.842 13.599 -4.776 1.00 73.31 92 SER A CA 1
ATOM 714 C C . SER A 1 92 ? 27.964 12.788 -5.735 1.00 73.31 92 SER A C 1
ATOM 716 O O . SER A 1 92 ? 28.219 12.771 -6.937 1.00 73.31 92 SER A O 1
ATOM 718 N N . ILE A 1 93 ? 26.958 12.080 -5.216 1.00 71.69 93 ILE A N 1
ATOM 719 C CA . ILE A 1 93 ? 26.065 11.217 -5.990 1.00 71.69 93 ILE A CA 1
ATOM 720 C C . ILE A 1 93 ? 24.641 11.685 -5.692 1.00 71.69 93 ILE A C 1
ATOM 722 O O . ILE A 1 93 ? 24.218 11.692 -4.543 1.00 71.69 93 ILE A O 1
ATOM 726 N N . GLY A 1 94 ? 23.902 12.108 -6.718 1.00 80.25 94 GLY A N 1
ATOM 727 C CA . GLY A 1 94 ? 22.499 12.490 -6.552 1.00 80.25 94 GLY A CA 1
ATOM 728 C C . GLY A 1 94 ? 21.618 11.313 -6.115 1.00 80.25 94 GLY A C 1
ATOM 729 O O . GLY A 1 94 ? 22.030 10.151 -6.139 1.00 80.25 94 GLY A O 1
ATOM 730 N N . ASN A 1 95 ? 20.373 11.607 -5.746 1.00 87.44 95 ASN A N 1
ATOM 731 C CA . ASN A 1 95 ? 19.387 10.570 -5.448 1.00 87.44 95 ASN A CA 1
ATOM 732 C C . ASN A 1 95 ? 19.146 9.680 -6.675 1.00 87.44 95 ASN A C 1
ATOM 734 O O . ASN A 1 95 ? 19.104 10.164 -7.808 1.00 87.44 95 ASN A O 1
ATOM 738 N N . MET A 1 96 ? 18.939 8.385 -6.445 1.00 86.50 96 MET A N 1
ATOM 739 C CA . MET A 1 96 ? 18.579 7.440 -7.503 1.00 86.50 96 MET A CA 1
ATOM 740 C C . MET A 1 96 ? 17.085 7.160 -7.446 1.00 86.50 96 MET A C 1
ATOM 742 O O . MET A 1 96 ? 16.565 6.814 -6.389 1.00 86.50 96 MET A O 1
ATOM 746 N N . THR A 1 97 ? 16.404 7.290 -8.584 1.00 89.56 97 THR A N 1
ATOM 747 C CA . THR A 1 97 ? 14.965 7.021 -8.700 1.00 89.56 97 THR A CA 1
ATOM 748 C C . THR A 1 97 ? 14.734 5.837 -9.626 1.00 89.56 97 THR A C 1
ATOM 750 O O . THR A 1 97 ? 15.242 5.821 -10.745 1.00 89.56 97 THR A O 1
ATOM 753 N N . THR A 1 98 ? 13.953 4.861 -9.170 1.00 88.25 98 THR A N 1
ATOM 754 C CA . THR A 1 98 ? 13.491 3.719 -9.968 1.00 88.25 98 THR A CA 1
ATOM 755 C C . THR A 1 98 ? 11.972 3.746 -10.042 1.00 88.25 98 THR A C 1
ATOM 757 O O . THR A 1 98 ? 11.310 3.975 -9.032 1.00 88.25 98 THR A O 1
ATOM 760 N N . ASN A 1 99 ? 11.423 3.498 -11.231 1.00 90.50 99 ASN A N 1
ATOM 761 C CA . ASN A 1 99 ? 9.985 3.382 -11.444 1.00 90.50 99 ASN A CA 1
ATOM 762 C C . ASN A 1 99 ? 9.629 1.943 -11.808 1.00 90.50 99 ASN A C 1
ATOM 764 O O . ASN A 1 99 ? 10.330 1.308 -12.596 1.00 90.50 99 ASN A O 1
ATOM 768 N N . LEU A 1 100 ? 8.519 1.460 -11.270 1.00 89.19 100 LEU A N 1
ATOM 769 C CA . LEU A 1 100 ? 7.967 0.142 -11.532 1.00 89.19 100 LEU A CA 1
ATOM 770 C C . LEU A 1 100 ? 6.462 0.293 -11.775 1.00 89.19 100 LEU A C 1
ATOM 772 O O . LEU A 1 100 ? 5.783 0.969 -11.012 1.00 89.19 100 LEU A O 1
ATOM 776 N N . SER A 1 101 ? 5.936 -0.332 -12.827 1.00 91.75 101 SER A N 1
ATOM 777 C CA . SER A 1 101 ? 4.491 -0.398 -13.069 1.00 91.75 101 SER A CA 1
ATOM 778 C C . SER A 1 101 ? 4.058 -1.852 -13.149 1.00 91.75 101 SER A C 1
ATOM 780 O O . SER A 1 101 ? 4.643 -2.638 -13.900 1.00 91.75 101 SER A O 1
ATOM 782 N N . VAL A 1 102 ? 3.049 -2.211 -12.361 1.00 90.88 102 VAL A N 1
ATOM 783 C CA . VAL A 1 102 ? 2.601 -3.591 -12.159 1.00 90.88 102 VAL A CA 1
ATOM 784 C C . VAL A 1 102 ? 1.096 -3.686 -12.356 1.00 90.88 102 VAL A C 1
ATOM 786 O O . VAL A 1 102 ? 0.343 -2.806 -11.947 1.00 90.88 102 VAL A O 1
ATOM 789 N N . ILE A 1 103 ? 0.647 -4.783 -12.963 1.00 90.38 103 ILE A N 1
ATOM 790 C CA . ILE A 1 103 ? -0.757 -5.189 -13.003 1.00 90.38 103 ILE A CA 1
ATOM 791 C C . ILE A 1 103 ? -0.872 -6.588 -12.394 1.00 90.38 103 ILE A C 1
ATOM 793 O O . ILE A 1 103 ? -0.269 -7.537 -12.892 1.00 90.38 103 ILE A O 1
ATOM 797 N N . LYS A 1 104 ? -1.690 -6.732 -11.350 1.00 86.00 104 LYS A N 1
ATOM 798 C CA . LYS A 1 104 ? -2.110 -8.022 -10.793 1.00 86.00 104 LYS A CA 1
ATOM 799 C C . LYS A 1 104 ? -3.455 -8.414 -11.384 1.00 86.00 104 LYS A C 1
ATOM 801 O O . LYS A 1 104 ? -4.392 -7.611 -11.435 1.00 86.00 104 LYS A O 1
ATOM 806 N N . ARG A 1 105 ? -3.555 -9.675 -11.779 1.00 86.06 105 ARG A N 1
ATOM 807 C CA . ARG A 1 105 ? -4.792 -10.326 -12.202 1.00 86.06 105 ARG A CA 1
ATOM 808 C C . ARG A 1 105 ? -4.853 -11.735 -11.599 1.00 86.06 105 ARG A C 1
ATOM 810 O O . ARG A 1 105 ? -3.818 -12.220 -11.139 1.00 86.06 105 ARG A O 1
ATOM 817 N N . PRO A 1 106 ? -6.016 -12.410 -11.596 1.00 84.62 106 PRO A N 1
ATOM 818 C CA . PRO A 1 106 ? -6.119 -13.788 -11.109 1.00 84.62 106 PRO A CA 1
ATOM 819 C C . PRO A 1 106 ? -5.124 -14.755 -11.759 1.00 84.62 106 PRO A C 1
ATOM 821 O O . PRO A 1 106 ? -4.643 -15.672 -11.103 1.00 84.62 106 PRO A O 1
ATOM 824 N N . GLU A 1 107 ? -4.807 -14.545 -13.037 1.00 84.38 107 GLU A N 1
ATOM 825 C CA . GLU A 1 107 ? -3.893 -15.388 -13.805 1.00 84.38 107 GLU A CA 1
ATOM 826 C C . GLU A 1 107 ? -2.404 -15.117 -13.539 1.00 84.38 107 GLU A C 1
ATOM 828 O O . GLU A 1 107 ? -1.566 -15.946 -13.893 1.00 84.38 107 GLU A O 1
ATOM 833 N N . GLY A 1 108 ? -2.049 -13.980 -12.929 1.00 84.00 108 GLY A N 1
ATOM 834 C CA . GLY A 1 108 ? -0.657 -13.653 -12.639 1.00 84.00 108 GLY A CA 1
ATOM 835 C C . GLY A 1 108 ? -0.347 -12.163 -12.519 1.00 84.00 108 GLY A C 1
ATOM 836 O O . GLY A 1 108 ? -1.224 -11.295 -12.537 1.00 84.00 108 GLY A O 1
ATOM 837 N N . ILE A 1 109 ? 0.948 -11.884 -12.379 1.00 88.88 109 ILE A N 1
ATOM 838 C CA . ILE A 1 109 ? 1.509 -10.543 -12.205 1.00 88.88 109 ILE A CA 1
ATOM 839 C C . ILE A 1 109 ? 2.214 -10.136 -13.493 1.00 88.88 109 ILE A C 1
ATOM 841 O O . ILE A 1 109 ? 3.035 -10.882 -14.025 1.00 88.88 109 ILE A O 1
ATOM 845 N N . TYR A 1 110 ? 1.913 -8.939 -13.975 1.00 90.75 110 TYR A N 1
ATOM 846 C CA . TYR A 1 110 ? 2.491 -8.374 -15.182 1.00 90.75 110 TYR A CA 1
ATOM 847 C C . TYR A 1 110 ? 3.273 -7.114 -14.845 1.00 90.75 110 TYR A C 1
ATOM 849 O O . TYR A 1 110 ? 2.756 -6.234 -14.162 1.00 90.75 110 TYR A O 1
ATOM 857 N N . VAL A 1 111 ? 4.492 -6.999 -15.360 1.00 90.94 111 VAL A N 1
ATOM 858 C CA . VAL A 1 111 ? 5.373 -5.848 -15.136 1.00 90.94 111 VAL A CA 1
ATOM 859 C C . VAL A 1 111 ? 5.580 -5.112 -16.448 1.00 90.94 111 VAL A C 1
ATOM 861 O O . VAL A 1 111 ? 5.759 -5.740 -17.491 1.00 90.94 111 VAL A O 1
ATOM 864 N N . TYR A 1 112 ? 5.536 -3.786 -16.405 1.00 91.19 112 TYR A N 1
ATOM 865 C CA . TYR A 1 112 ? 5.826 -2.972 -17.575 1.00 91.19 112 TYR A CA 1
ATOM 866 C C . TYR A 1 112 ? 7.316 -3.023 -17.913 1.00 91.19 112 TYR A C 1
ATOM 868 O O . TYR A 1 112 ? 8.156 -2.616 -17.110 1.00 91.19 112 TYR A O 1
ATOM 876 N N . ASP A 1 113 ? 7.640 -3.495 -19.112 1.00 90.12 113 ASP A N 1
ATOM 877 C CA . ASP A 1 113 ? 8.987 -3.457 -19.663 1.00 90.12 113 ASP A CA 1
ATOM 878 C C . ASP A 1 113 ? 9.114 -2.278 -20.633 1.00 90.12 113 ASP A C 1
ATOM 880 O O . ASP A 1 113 ? 8.464 -2.224 -21.679 1.00 90.12 113 ASP A O 1
ATOM 884 N N . ASN A 1 114 ? 9.993 -1.337 -20.289 1.00 87.00 114 ASN A N 1
ATOM 885 C CA . ASN A 1 114 ? 10.275 -0.161 -21.109 1.00 87.00 114 ASN A CA 1
ATOM 886 C C . ASN A 1 114 ? 10.977 -0.511 -22.430 1.00 87.00 114 ASN A C 1
ATOM 888 O O . ASN A 1 114 ? 10.886 0.254 -23.385 1.00 87.00 114 ASN A O 1
ATOM 892 N N . THR A 1 115 ? 11.665 -1.654 -22.502 1.00 91.94 115 THR A N 1
ATOM 893 C CA . THR A 1 115 ? 12.403 -2.089 -23.696 1.00 91.94 115 THR A CA 1
ATOM 894 C C . THR A 1 115 ? 11.446 -2.535 -24.793 1.00 91.94 115 THR A C 1
ATOM 896 O O . THR A 1 115 ? 11.599 -2.165 -25.955 1.00 91.94 115 THR A O 1
ATOM 899 N N . THR A 1 116 ? 10.436 -3.319 -24.417 1.00 93.56 116 THR A N 1
ATOM 900 C CA . THR A 1 116 ? 9.396 -3.811 -25.332 1.00 93.56 116 THR A CA 1
ATOM 901 C C . THR A 1 116 ? 8.145 -2.931 -25.349 1.00 93.56 116 THR A C 1
ATOM 903 O O . THR A 1 116 ? 7.245 -3.173 -26.150 1.00 93.56 116 THR A O 1
ATOM 906 N N . ASN A 1 117 ? 8.085 -1.910 -24.487 1.00 92.56 117 ASN A N 1
ATOM 907 C CA . ASN A 1 117 ? 6.960 -0.989 -24.320 1.00 92.56 117 ASN A CA 1
ATOM 908 C C . ASN A 1 117 ? 5.628 -1.724 -24.074 1.00 92.56 117 ASN A C 1
ATOM 910 O O . ASN A 1 117 ? 4.601 -1.424 -24.688 1.00 92.56 117 ASN A O 1
ATOM 914 N N . SER A 1 118 ? 5.664 -2.752 -23.222 1.00 92.19 118 SER A N 1
ATOM 915 C CA . SER A 1 118 ? 4.532 -3.651 -22.994 1.00 92.19 118 SER A CA 1
ATOM 916 C C . SER A 1 118 ? 4.577 -4.309 -21.613 1.00 92.19 118 SER A C 1
ATOM 918 O O . SER A 1 118 ? 5.624 -4.377 -20.973 1.00 92.19 118 SER A O 1
ATOM 920 N N . TYR A 1 119 ? 3.428 -4.804 -21.147 1.00 91.69 119 TYR A N 1
ATOM 921 C CA . TYR A 1 119 ? 3.339 -5.580 -19.911 1.00 91.69 119 TYR A CA 1
ATOM 922 C C . TYR A 1 119 ? 3.696 -7.046 -20.168 1.00 91.69 119 TYR A C 1
ATOM 924 O O . TYR A 1 119 ? 3.059 -7.707 -20.987 1.00 91.69 119 TYR A O 1
ATOM 932 N N . GLN A 1 120 ? 4.676 -7.557 -19.428 1.00 91.81 120 GLN A N 1
ATOM 933 C CA . GLN A 1 120 ? 5.168 -8.928 -19.529 1.00 91.81 120 GLN A CA 1
ATOM 934 C C . GLN A 1 120 ? 4.795 -9.717 -18.276 1.00 91.81 120 GLN A C 1
ATOM 936 O O . GLN A 1 120 ? 4.935 -9.215 -17.160 1.00 91.81 120 GLN A O 1
ATOM 941 N N . LEU A 1 121 ? 4.313 -10.951 -18.453 1.00 90.12 121 LEU A N 1
ATOM 942 C CA . LEU A 1 121 ? 4.016 -11.846 -17.335 1.00 90.12 121 LEU A CA 1
ATOM 943 C C . LEU A 1 121 ? 5.319 -12.161 -16.590 1.00 90.12 121 LEU A C 1
ATOM 945 O O . LEU A 1 121 ? 6.257 -12.699 -17.174 1.00 90.12 121 LEU A O 1
ATOM 949 N N . ASN A 1 122 ? 5.361 -11.855 -15.299 1.00 83.25 122 ASN A N 1
ATOM 950 C CA . ASN A 1 122 ? 6.485 -12.157 -14.428 1.00 83.25 122 ASN A CA 1
ATOM 951 C C . ASN A 1 122 ? 5.974 -12.872 -13.175 1.00 83.25 122 ASN A C 1
ATOM 953 O O . ASN A 1 122 ? 5.631 -12.255 -12.168 1.00 83.25 122 ASN A O 1
ATOM 957 N N . SER A 1 123 ? 5.927 -14.201 -13.245 1.00 68.19 123 SER A N 1
ATOM 958 C CA . SER A 1 123 ? 5.410 -15.054 -12.171 1.00 68.19 123 SER A CA 1
ATOM 959 C C . SER A 1 123 ? 6.315 -15.134 -10.938 1.00 68.19 123 SER A C 1
ATOM 961 O O . SER A 1 123 ? 5.914 -15.730 -9.944 1.00 68.19 123 SER A O 1
ATOM 963 N N . GLN A 1 124 ? 7.535 -14.589 -10.997 1.00 70.38 124 GLN A N 1
ATOM 964 C CA . GLN A 1 124 ? 8.488 -14.588 -9.881 1.00 70.38 124 GLN A CA 1
ATOM 965 C C . GLN A 1 124 ? 8.584 -13.228 -9.179 1.00 70.38 124 GLN A C 1
ATOM 967 O O . GLN A 1 124 ? 9.252 -13.118 -8.152 1.00 70.38 124 GLN A O 1
ATOM 972 N N . GLN A 1 125 ? 7.928 -12.191 -9.709 1.00 73.06 125 GLN A N 1
ATOM 973 C CA . GLN A 1 125 ? 7.973 -10.862 -9.117 1.00 73.06 125 GLN A CA 1
ATOM 974 C C . GLN A 1 125 ? 7.165 -10.814 -7.818 1.00 73.06 125 GLN A C 1
ATOM 976 O O . GLN A 1 125 ? 5.990 -11.178 -7.785 1.00 73.06 125 GLN A O 1
ATOM 981 N N . ILE A 1 126 ? 7.786 -10.289 -6.762 1.00 66.19 126 ILE A N 1
ATOM 982 C CA . ILE A 1 126 ? 7.085 -9.911 -5.535 1.00 66.19 126 ILE A CA 1
ATOM 983 C C . ILE A 1 126 ? 6.405 -8.564 -5.789 1.00 66.19 126 ILE A C 1
ATOM 985 O O . ILE A 1 126 ? 7.047 -7.623 -6.270 1.00 66.19 126 ILE A O 1
ATOM 989 N N . ILE A 1 127 ? 5.106 -8.489 -5.500 1.00 65.75 127 ILE A N 1
ATOM 990 C CA . ILE A 1 127 ? 4.355 -7.237 -5.602 1.00 65.75 127 ILE A CA 1
ATOM 991 C C . ILE A 1 127 ? 4.800 -6.318 -4.457 1.00 65.75 127 ILE A C 1
ATOM 993 O O . ILE A 1 127 ? 4.867 -6.793 -3.321 1.00 65.75 127 ILE A O 1
ATOM 997 N N . PRO A 1 128 ? 5.094 -5.034 -4.730 1.00 63.50 128 PRO A N 1
ATOM 998 C CA . PRO A 1 128 ? 5.424 -4.058 -3.697 1.00 63.50 128 PRO A CA 1
ATOM 999 C C . PRO A 1 128 ? 4.359 -3.953 -2.603 1.00 63.50 128 PRO A C 1
ATOM 1001 O O . PRO A 1 128 ? 4.727 -3.828 -1.438 1.00 63.50 128 PRO A O 1
ATOM 1004 N N . GLN A 1 129 ? 3.070 -4.055 -2.955 1.00 68.75 129 GLN A N 1
ATOM 1005 C CA . GLN A 1 129 ? 1.987 -4.171 -1.982 1.00 68.75 129 GLN A CA 1
ATOM 1006 C C . GLN A 1 129 ? 0.964 -5.267 -2.336 1.00 68.75 129 GLN A C 1
ATOM 1008 O O . GLN A 1 129 ? 0.677 -5.538 -3.503 1.00 68.75 129 GLN A O 1
ATOM 1013 N N . PRO A 1 130 ? 0.393 -5.959 -1.336 1.00 66.44 130 PRO A N 1
ATOM 1014 C CA . PRO A 1 130 ? -0.725 -6.860 -1.556 1.00 66.44 130 PRO A CA 1
ATOM 1015 C C . PRO A 1 130 ? -2.018 -6.047 -1.786 1.00 66.44 130 PRO A C 1
ATOM 1017 O O . PRO A 1 130 ? -2.053 -4.836 -1.579 1.00 66.44 130 PRO A O 1
ATOM 1020 N N . THR A 1 131 ? -3.107 -6.693 -2.226 1.00 68.00 131 THR A N 1
ATOM 1021 C CA . THR A 1 131 ? -4.392 -5.974 -2.373 1.00 68.00 131 THR A CA 1
ATOM 1022 C C . THR A 1 131 ? -4.847 -5.420 -1.021 1.00 68.00 131 THR A C 1
ATOM 1024 O O . THR A 1 131 ? -4.478 -5.964 0.019 1.00 68.00 131 THR A O 1
ATOM 1027 N N . THR A 1 132 ? -5.690 -4.383 -1.000 1.00 70.31 132 THR A N 1
ATOM 1028 C CA . THR A 1 132 ? -6.262 -3.854 0.252 1.00 70.31 132 THR A CA 1
ATOM 1029 C C . THR A 1 132 ? -6.902 -4.972 1.078 1.00 70.31 132 THR A C 1
ATOM 1031 O O . THR A 1 132 ? -6.678 -5.047 2.282 1.00 70.31 132 THR A O 1
ATOM 1034 N N . THR A 1 133 ? -7.628 -5.890 0.432 1.00 68.12 133 THR A N 1
ATOM 1035 C CA . THR A 1 133 ? -8.226 -7.057 1.091 1.00 68.12 133 THR A CA 1
ATOM 1036 C C . THR A 1 133 ? -7.161 -7.981 1.686 1.00 68.12 133 THR A C 1
ATOM 1038 O O . THR A 1 133 ? -7.268 -8.344 2.853 1.00 68.12 133 THR A O 1
ATOM 1041 N N . ASP A 1 134 ? -6.120 -8.334 0.925 1.00 72.69 134 ASP A N 1
ATOM 1042 C CA . ASP A 1 134 ? -5.017 -9.183 1.404 1.00 72.69 134 ASP A CA 1
ATOM 1043 C C . ASP A 1 134 ? -4.285 -8.534 2.596 1.00 72.69 134 ASP A C 1
ATOM 1045 O O . ASP A 1 134 ? -3.973 -9.202 3.582 1.00 72.69 134 ASP A O 1
ATOM 1049 N N . MET A 1 135 ? -4.035 -7.224 2.523 1.00 74.62 135 MET A N 1
ATOM 1050 C CA . MET A 1 135 ? -3.369 -6.452 3.570 1.00 74.62 135 MET A CA 1
ATOM 1051 C C . MET A 1 135 ? -4.208 -6.406 4.848 1.00 74.62 135 MET A C 1
ATOM 1053 O O . MET A 1 135 ? -3.709 -6.717 5.926 1.00 74.62 135 MET A O 1
ATOM 1057 N N . VAL A 1 136 ? -5.494 -6.075 4.726 1.00 73.56 136 VAL A N 1
ATOM 1058 C CA . VAL A 1 136 ? -6.448 -6.072 5.839 1.00 73.56 136 VAL A CA 1
ATOM 1059 C C . VAL A 1 136 ? -6.519 -7.444 6.498 1.00 73.56 136 VAL A C 1
ATOM 1061 O O . VAL A 1 136 ? -6.412 -7.547 7.716 1.00 73.56 136 VAL A O 1
ATOM 1064 N N . GLN A 1 137 ? -6.665 -8.507 5.703 1.00 74.19 137 GLN A N 1
ATOM 1065 C CA . GLN A 1 137 ? -6.710 -9.869 6.226 1.00 74.19 137 GLN A CA 1
ATOM 1066 C C . GLN A 1 137 ? -5.397 -10.247 6.914 1.00 74.19 137 GLN A C 1
ATOM 1068 O O . GLN A 1 137 ? -5.417 -10.948 7.924 1.00 74.19 137 GLN A O 1
ATOM 1073 N N . ASN A 1 138 ? -4.251 -9.774 6.420 1.00 75.38 138 ASN A N 1
ATOM 1074 C CA . ASN A 1 138 ? -2.978 -9.990 7.096 1.00 75.38 138 ASN A CA 1
ATOM 1075 C C . ASN A 1 138 ? -2.921 -9.276 8.454 1.00 75.38 138 ASN A C 1
ATOM 1077 O O . ASN A 1 138 ? -2.557 -9.908 9.446 1.00 75.38 138 ASN A O 1
ATOM 1081 N N . LEU A 1 139 ? -3.313 -8.000 8.502 1.00 77.00 139 LEU A N 1
ATOM 1082 C CA . LEU A 1 139 ? -3.341 -7.198 9.725 1.00 77.00 139 LEU A CA 1
ATOM 1083 C C . LEU A 1 139 ? -4.294 -7.801 10.766 1.00 77.00 139 LEU A C 1
ATOM 1085 O O . LEU A 1 139 ? -3.904 -7.972 11.915 1.00 77.00 139 LEU A O 1
ATOM 1089 N N . LEU A 1 140 ? -5.507 -8.190 10.361 1.00 77.62 140 LEU A N 1
ATOM 1090 C CA . LEU A 1 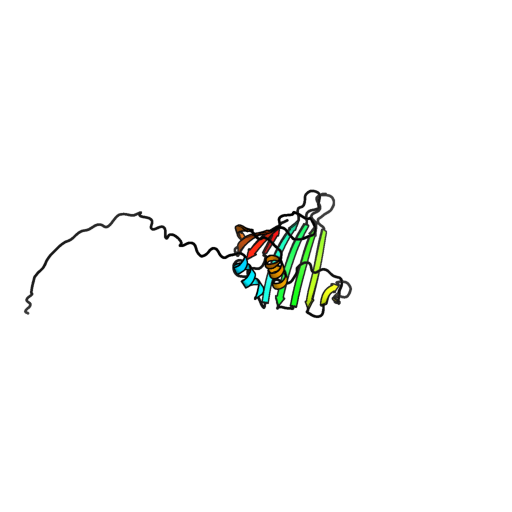140 ? -6.512 -8.774 11.255 1.00 77.62 140 LEU A CA 1
ATOM 1091 C C . LEU A 1 140 ? -6.096 -10.136 11.819 1.00 77.62 140 LEU A C 1
ATOM 1093 O O . LEU A 1 140 ? -6.306 -10.402 12.999 1.00 77.62 140 LEU A O 1
ATOM 1097 N N . ASN A 1 141 ? -5.534 -11.013 10.983 1.00 78.06 141 ASN A N 1
ATOM 1098 C CA . ASN A 1 141 ? -5.315 -12.407 11.374 1.00 78.06 141 ASN A CA 1
ATOM 1099 C C . ASN A 1 141 ? -3.943 -12.660 12.004 1.00 78.06 141 ASN A C 1
ATOM 1101 O O . ASN A 1 141 ? -3.775 -13.656 12.704 1.00 78.06 141 ASN A O 1
ATOM 1105 N N . ASN A 1 142 ? -2.953 -11.802 11.735 1.00 75.38 142 ASN A N 1
ATOM 1106 C CA . ASN A 1 142 ? -1.561 -12.101 12.070 1.00 75.38 142 ASN A CA 1
ATOM 1107 C C . ASN A 1 142 ? -0.892 -11.056 12.965 1.00 75.38 142 ASN A C 1
ATOM 1109 O O . ASN A 1 142 ? 0.243 -11.290 13.369 1.00 75.38 142 ASN A O 1
ATOM 1113 N N . GLN A 1 143 ? -1.521 -9.917 13.255 1.00 78.31 143 GLN A N 1
ATOM 1114 C CA . GLN A 1 143 ? -0.855 -8.802 13.930 1.00 78.31 143 GLN A CA 1
ATOM 1115 C C . GLN A 1 143 ? -1.600 -8.371 15.195 1.00 78.31 143 GLN A C 1
ATOM 1117 O O . GLN A 1 143 ? -2.826 -8.312 15.223 1.00 78.31 143 GLN A O 1
ATOM 1122 N N . THR A 1 144 ? -0.850 -8.014 16.241 1.00 80.38 144 THR A N 1
ATOM 1123 C CA . THR A 1 144 ? -1.401 -7.247 17.366 1.00 80.38 144 THR A CA 1
ATOM 1124 C C . THR A 1 144 ? -1.333 -5.772 17.001 1.00 80.38 144 THR A C 1
ATOM 1126 O O . THR A 1 144 ? -0.243 -5.238 16.787 1.00 80.38 144 THR A O 1
ATOM 1129 N N . LEU A 1 145 ? -2.495 -5.129 16.920 1.00 83.62 145 LEU A N 1
ATOM 1130 C CA . LEU A 1 145 ? -2.640 -3.750 16.469 1.00 83.62 145 LEU A CA 1
ATOM 1131 C C . LEU A 1 145 ? -2.990 -2.844 17.654 1.00 83.62 145 LEU A C 1
ATOM 1133 O O . LEU A 1 145 ? -3.871 -3.178 18.447 1.00 83.62 145 LEU A O 1
ATOM 1137 N N . THR A 1 146 ? -2.346 -1.682 17.740 1.00 86.56 146 THR A N 1
ATOM 1138 C CA . THR A 1 146 ? -2.620 -0.676 18.779 1.00 86.56 146 THR A CA 1
ATOM 1139 C C . THR A 1 146 ? -2.923 0.669 18.131 1.00 86.56 146 THR A C 1
ATOM 1141 O O . THR A 1 146 ? -2.110 1.151 17.345 1.00 86.56 146 THR A O 1
ATOM 1144 N N . ILE A 1 147 ? -4.055 1.297 18.469 1.00 87.31 147 ILE A N 1
ATOM 1145 C CA . ILE A 1 147 ? -4.324 2.693 18.087 1.00 87.31 147 ILE A CA 1
ATOM 1146 C C . ILE A 1 147 ? -3.446 3.591 18.950 1.00 87.31 147 ILE A C 1
ATOM 1148 O O . ILE A 1 147 ? -3.493 3.509 20.176 1.00 87.31 147 ILE A O 1
ATOM 1152 N N . THR A 1 148 ? -2.662 4.457 18.319 1.00 90.00 148 THR A N 1
ATOM 1153 C CA . THR A 1 148 ? -1.784 5.403 19.024 1.00 90.00 148 THR A CA 1
ATOM 1154 C C . THR A 1 148 ? -2.224 6.853 18.884 1.00 90.00 148 THR A C 1
ATOM 1156 O O . THR A 1 148 ? -1.736 7.709 19.621 1.00 90.00 148 THR A O 1
ATOM 1159 N N . GLY A 1 149 ? -3.174 7.141 17.992 1.00 89.19 149 GLY A N 1
ATOM 1160 C CA . GLY A 1 149 ? -3.779 8.460 17.878 1.00 89.19 149 GLY A CA 1
ATOM 1161 C C . GLY A 1 149 ? -4.507 8.680 16.560 1.00 89.19 149 GLY A C 1
ATOM 1162 O O . GLY A 1 149 ? -4.843 7.741 15.841 1.00 89.19 149 GLY A O 1
ATOM 1163 N N . THR A 1 150 ? -4.727 9.951 16.243 1.00 90.25 150 THR A N 1
ATOM 1164 C CA . THR A 1 150 ? -5.344 10.416 14.997 1.00 90.25 150 THR A CA 1
ATOM 1165 C C . THR A 1 150 ? -4.562 11.602 14.449 1.00 90.25 150 THR A C 1
ATOM 1167 O O . THR A 1 150 ? -4.117 12.450 15.223 1.00 90.25 150 THR A O 1
ATOM 1170 N N . GLU A 1 151 ? -4.451 11.714 13.131 1.00 91.88 151 GLU A N 1
ATOM 1171 C CA . GLU A 1 151 ? -3.788 12.832 12.453 1.00 91.88 151 GLU A CA 1
ATOM 1172 C C . GLU A 1 151 ? -4.566 13.233 11.197 1.00 91.88 151 GLU A C 1
ATOM 1174 O O . GLU A 1 151 ? -5.273 12.424 10.599 1.00 91.88 151 GLU A O 1
ATOM 1179 N N . ASN A 1 152 ? -4.458 14.497 10.789 1.00 89.50 152 ASN A N 1
ATOM 1180 C CA . ASN A 1 152 ? -5.009 14.962 9.523 1.00 89.50 152 ASN A CA 1
ATOM 1181 C C . ASN A 1 152 ? -3.879 15.090 8.489 1.00 89.50 152 ASN A C 1
ATOM 1183 O O . ASN A 1 152 ? -3.082 16.026 8.552 1.00 89.50 152 ASN A O 1
ATOM 1187 N N . LEU A 1 153 ? -3.814 14.150 7.544 1.00 85.81 153 LEU A N 1
ATOM 1188 C CA . LEU A 1 153 ? -2.820 14.138 6.474 1.00 85.81 153 LEU A CA 1
ATOM 1189 C C . LEU A 1 153 ? -3.362 14.889 5.258 1.00 85.81 153 LEU A C 1
ATOM 1191 O O . LEU A 1 153 ? -4.207 14.383 4.523 1.00 85.81 153 LEU A O 1
ATOM 1195 N N . SER A 1 154 ? -2.866 16.106 5.024 1.00 86.38 154 SER A N 1
ATOM 1196 C CA . SER A 1 154 ? -3.220 16.915 3.843 1.00 86.38 154 SER A CA 1
ATOM 1197 C C . SER A 1 154 ? -4.733 17.131 3.653 1.00 86.38 154 SER A C 1
ATOM 1199 O O . SER A 1 154 ? -5.224 17.174 2.527 1.00 86.38 154 SER A O 1
ATOM 1201 N N . GLY A 1 155 ? -5.488 17.266 4.746 1.00 85.00 155 GLY A N 1
ATOM 1202 C CA . GLY A 1 155 ? -6.947 17.414 4.723 1.00 85.00 155 GLY A CA 1
ATOM 1203 C C . GLY A 1 155 ? -7.718 16.096 4.860 1.00 85.00 155 GLY A C 1
ATOM 1204 O O . GLY A 1 155 ? -8.943 16.138 4.960 1.00 85.00 155 GLY A O 1
ATOM 1205 N N . ILE A 1 156 ? -7.031 14.950 4.893 1.00 86.50 156 ILE A N 1
ATOM 1206 C CA . ILE A 1 156 ? -7.634 13.626 5.049 1.00 86.50 156 ILE A CA 1
ATOM 1207 C C . ILE A 1 156 ? -7.541 13.177 6.519 1.00 86.50 156 ILE A C 1
ATOM 1209 O O . ILE A 1 156 ? -6.431 13.062 7.047 1.00 86.50 156 ILE A O 1
ATOM 1213 N N . PRO A 1 157 ? -8.670 12.907 7.203 1.00 87.94 157 PRO A N 1
ATOM 1214 C CA . PRO A 1 157 ? -8.653 12.388 8.566 1.00 87.94 157 PRO A CA 1
ATOM 1215 C C . PRO A 1 157 ? -8.138 10.946 8.591 1.00 87.94 157 PRO A C 1
ATOM 1217 O O . PRO A 1 157 ? -8.604 10.094 7.828 1.00 87.94 157 PRO A O 1
ATOM 1220 N N . THR A 1 158 ? -7.184 10.680 9.481 1.00 89.56 158 THR A N 1
ATOM 1221 C CA . THR A 1 158 ? -6.550 9.368 9.617 1.00 89.56 158 THR A CA 1
ATOM 1222 C C . THR A 1 158 ? -6.456 8.896 11.062 1.00 89.56 158 THR A C 1
ATOM 1224 O O . THR A 1 158 ? -6.272 9.697 11.984 1.00 89.56 158 THR A O 1
ATOM 1227 N N . THR A 1 159 ? -6.525 7.581 11.237 1.00 89.88 159 THR A N 1
ATOM 1228 C CA . THR A 1 159 ? -6.233 6.871 12.480 1.00 89.88 159 THR A CA 1
ATOM 1229 C C . THR A 1 159 ? -4.833 6.282 12.388 1.00 89.88 159 THR A C 1
ATOM 1231 O O . THR A 1 159 ? -4.477 5.642 11.397 1.00 89.88 159 THR A O 1
ATOM 1234 N N . ILE A 1 160 ? -4.033 6.501 13.429 1.00 90.19 160 ILE A N 1
ATOM 1235 C CA . ILE A 1 160 ? -2.668 5.995 13.533 1.00 90.19 160 ILE A CA 1
ATOM 1236 C C . ILE A 1 160 ? -2.706 4.674 14.289 1.00 90.19 160 ILE A C 1
ATOM 1238 O O . ILE A 1 160 ? -3.150 4.622 15.440 1.00 90.19 160 ILE A O 1
ATOM 1242 N N . ILE A 1 161 ? -2.211 3.618 13.648 1.00 89.44 161 ILE A N 1
ATOM 1243 C CA . ILE A 1 161 ? -2.026 2.313 14.275 1.00 89.44 161 ILE A CA 1
ATOM 1244 C C . ILE A 1 161 ? -0.554 1.910 14.275 1.00 89.44 161 ILE A C 1
ATOM 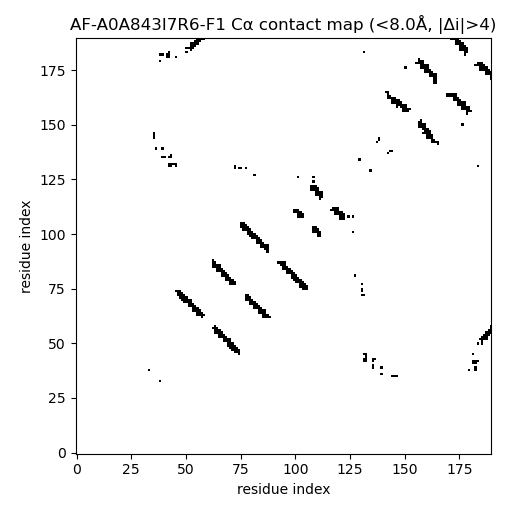1246 O O . ILE A 1 161 ? 0.215 2.295 13.393 1.00 89.44 161 ILE A O 1
ATOM 1250 N N . GLN A 1 162 ? -0.169 1.104 15.258 1.00 89.50 162 GLN A N 1
ATOM 1251 C CA . G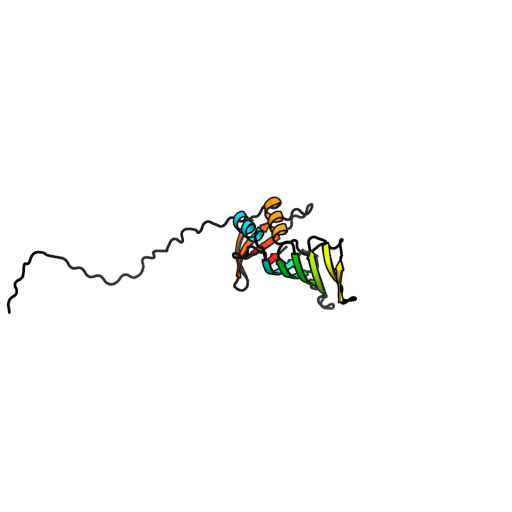LN A 1 162 ? 1.144 0.474 15.335 1.00 89.50 162 GLN A CA 1
ATOM 1252 C C . GLN A 1 162 ? 1.025 -1.044 15.380 1.00 89.50 162 GLN A C 1
ATOM 1254 O O . GLN A 1 162 ? 0.114 -1.581 16.015 1.00 89.50 162 GLN A O 1
ATOM 1259 N N . TYR A 1 163 ? 1.963 -1.725 14.722 1.00 85.38 163 TYR A N 1
ATOM 1260 C CA . TYR A 1 163 ? 2.067 -3.184 14.719 1.00 85.38 163 TYR A CA 1
ATOM 1261 C C . TYR A 1 163 ? 3.512 -3.655 14.513 1.00 85.38 163 TYR A C 1
ATOM 1263 O O . TYR A 1 163 ? 4.384 -2.872 14.145 1.00 85.38 163 TYR A O 1
ATOM 1271 N N . HIS A 1 164 ? 3.772 -4.939 14.765 1.00 83.50 164 HIS A N 1
ATOM 1272 C CA . HIS A 1 164 ? 5.093 -5.558 14.600 1.00 83.50 164 HIS A CA 1
ATOM 1273 C C . HIS A 1 164 ? 5.013 -6.663 13.546 1.00 83.50 164 HIS A C 1
ATOM 1275 O O . HIS A 1 164 ? 4.545 -7.746 13.888 1.00 83.50 164 HIS A O 1
ATOM 1281 N N . PRO A 1 165 ? 5.457 -6.435 12.296 1.00 74.00 165 PRO A N 1
ATOM 1282 C CA . PRO A 1 165 ? 5.313 -7.406 11.219 1.00 74.00 165 PRO A CA 1
ATOM 1283 C C . PRO A 1 165 ? 5.847 -8.786 11.620 1.00 74.00 165 PRO A C 1
ATOM 1285 O O . PRO A 1 165 ? 6.960 -8.905 12.129 1.00 74.00 165 PRO A O 1
ATOM 1288 N N . ASN A 1 166 ? 5.105 -9.850 11.301 1.00 65.50 166 ASN A N 1
ATOM 1289 C CA . ASN A 1 166 ? 5.523 -11.239 11.554 1.00 65.50 166 ASN A CA 1
ATOM 1290 C C . ASN A 1 166 ? 6.585 -11.717 10.542 1.00 65.50 166 ASN A C 1
ATOM 1292 O O . ASN A 1 166 ? 6.462 -12.779 9.932 1.00 65.50 166 ASN A O 1
ATOM 1296 N N . GLN A 1 167 ? 7.638 -10.931 10.332 1.00 61.50 167 GLN A N 1
ATOM 1297 C CA . GLN A 1 167 ? 8.763 -11.291 9.476 1.00 61.50 167 GLN A CA 1
ATOM 1298 C C . GLN A 1 167 ? 9.922 -11.810 10.330 1.00 61.50 167 GLN A C 1
ATOM 1300 O O . GLN A 1 167 ? 10.844 -11.077 10.668 1.00 61.50 167 GLN A O 1
ATOM 1305 N N . GLY A 1 168 ? 9.847 -13.093 10.697 1.00 50.06 168 GLY A N 1
ATOM 1306 C CA . GLY A 1 168 ? 11.003 -13.936 11.033 1.00 50.06 168 GLY A CA 1
ATOM 1307 C C . GLY A 1 168 ? 12.099 -13.315 11.910 1.00 50.06 168 GLY A C 1
ATOM 1308 O O . GLY A 1 168 ? 13.267 -13.389 11.543 1.00 50.06 168 GLY A O 1
ATOM 1309 N N . GLY A 1 169 ? 11.740 -12.730 13.058 1.00 52.25 169 GLY A N 1
ATOM 1310 C CA . GLY A 1 169 ? 12.698 -12.184 14.032 1.00 52.25 169 GLY A CA 1
ATOM 1311 C C . GLY A 1 169 ? 12.958 -10.678 13.932 1.00 52.25 169 GLY A C 1
ATOM 1312 O O . GLY A 1 169 ? 13.725 -10.154 14.736 1.00 52.25 169 GLY A O 1
ATOM 1313 N N . ASN A 1 170 ? 12.315 -9.974 12.998 1.00 58.69 170 ASN A N 1
ATOM 1314 C CA . ASN A 1 170 ? 12.331 -8.517 12.959 1.00 58.69 170 ASN A CA 1
ATOM 1315 C C . ASN A 1 170 ? 11.381 -7.934 14.026 1.00 58.69 170 ASN A C 1
ATOM 1317 O O . ASN A 1 170 ? 10.207 -8.292 14.073 1.00 58.69 170 ASN A O 1
ATOM 1321 N N . THR A 1 171 ? 11.887 -7.044 14.884 1.00 66.38 171 THR A N 1
ATOM 1322 C CA . THR A 1 171 ? 11.113 -6.354 15.933 1.00 66.38 171 THR A CA 1
ATOM 1323 C C . THR A 1 171 ? 10.777 -4.909 15.567 1.00 66.38 171 THR A C 1
ATOM 1325 O O . THR A 1 171 ? 10.386 -4.145 16.447 1.00 66.38 171 THR A O 1
ATOM 1328 N N . THR A 1 172 ? 10.966 -4.491 14.312 1.00 76.25 172 THR A N 1
ATOM 1329 C CA . THR A 1 172 ? 10.624 -3.132 13.878 1.00 76.25 172 THR A CA 1
ATOM 1330 C C . THR A 1 172 ? 9.134 -2.869 14.083 1.00 76.25 172 THR A C 1
ATOM 1332 O O . THR A 1 172 ? 8.283 -3.569 13.534 1.00 76.25 172 THR A O 1
ATOM 1335 N N . THR A 1 173 ? 8.818 -1.851 14.880 1.00 84.94 173 THR A N 1
ATOM 1336 C CA . THR A 1 173 ? 7.460 -1.328 15.008 1.00 84.94 173 THR A CA 1
ATOM 1337 C 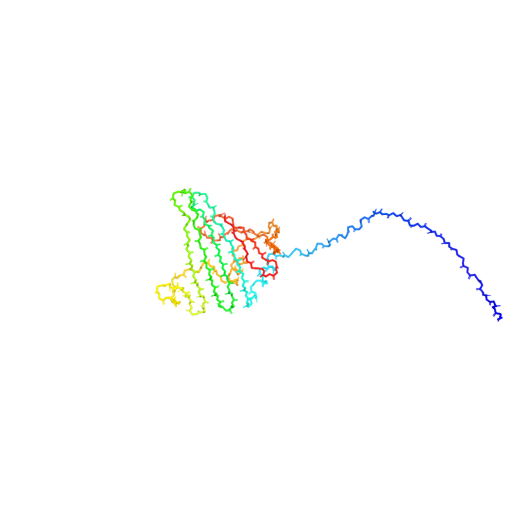C . THR A 1 173 ? 7.129 -0.523 13.759 1.00 84.94 173 THR A C 1
ATOM 1339 O O . THR A 1 173 ? 7.786 0.474 13.479 1.00 84.94 173 THR A O 1
ATOM 1342 N N . VAL A 1 174 ? 6.087 -0.916 13.036 1.00 85.31 174 VAL A N 1
ATOM 1343 C CA . VAL A 1 174 ? 5.572 -0.154 11.898 1.00 85.31 174 VAL A CA 1
ATOM 1344 C C . VAL A 1 174 ? 4.443 0.747 12.375 1.00 85.31 174 VAL A C 1
ATOM 1346 O O . VAL A 1 174 ? 3.546 0.299 13.091 1.00 85.31 174 VAL A O 1
ATOM 1349 N N . THR A 1 175 ? 4.487 2.018 11.978 1.00 89.25 175 THR A N 1
ATOM 1350 C CA . THR A 1 175 ? 3.394 2.976 12.183 1.00 89.25 175 THR A CA 1
ATOM 1351 C C . THR A 1 175 ? 2.664 3.202 10.862 1.00 89.25 175 THR A C 1
ATOM 1353 O O . THR A 1 175 ? 3.288 3.527 9.851 1.00 89.25 175 THR A O 1
ATOM 1356 N N . LEU A 1 176 ? 1.343 3.039 10.875 1.00 87.19 176 LEU A N 1
ATOM 1357 C CA . LEU A 1 176 ? 0.477 3.123 9.702 1.00 87.19 176 LEU A CA 1
ATOM 1358 C C . LEU A 1 176 ? -0.621 4.163 9.931 1.00 8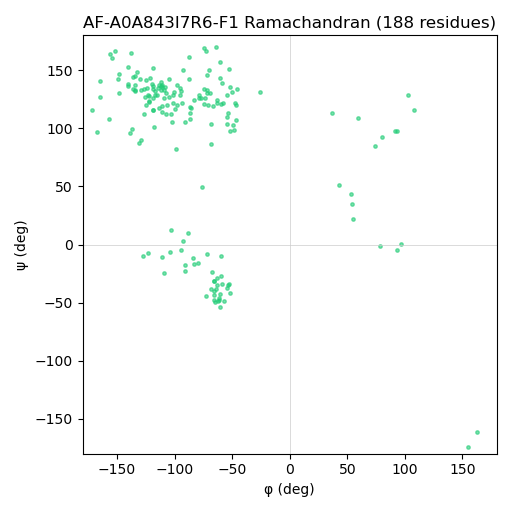7.19 176 LEU A C 1
ATOM 1360 O O . LEU A 1 176 ? -1.271 4.164 10.976 1.00 87.19 176 LEU A O 1
ATOM 1364 N N . TRP A 1 177 ? -0.855 5.015 8.937 1.00 90.56 177 TRP A N 1
ATOM 1365 C CA . TRP A 1 177 ? -1.955 5.976 8.931 1.00 90.56 177 TRP A CA 1
ATOM 1366 C C . TRP A 1 177 ? -3.055 5.467 8.008 1.00 90.56 177 TRP A C 1
ATOM 1368 O O . TRP A 1 177 ? -2.872 5.410 6.788 1.00 90.56 177 TRP A O 1
ATOM 1378 N N . LEU A 1 178 ? -4.192 5.103 8.593 1.00 87.06 178 LEU A N 1
ATOM 1379 C CA . LEU A 1 178 ? -5.368 4.610 7.884 1.00 87.06 178 LEU A CA 1
ATOM 1380 C C . LEU A 1 178 ? -6.343 5.757 7.631 1.00 87.06 178 LEU A C 1
ATOM 1382 O O . LEU A 1 178 ? -6.695 6.474 8.560 1.00 87.06 178 LEU A O 1
ATOM 1386 N N . TRP A 1 179 ? -6.790 5.936 6.389 1.00 86.81 179 TRP A N 1
ATOM 1387 C CA . TRP A 1 179 ? -7.826 6.914 6.045 1.00 86.81 179 TRP A CA 1
ATOM 1388 C C . TRP A 1 179 ? -9.164 6.516 6.662 1.00 86.81 179 TRP A C 1
ATOM 1390 O O . TRP A 1 179 ? -9.724 5.511 6.265 1.00 86.81 179 TRP A O 1
ATOM 1400 N N . ASN A 1 180 ? -9.745 7.337 7.532 1.00 81.19 180 ASN A N 1
ATOM 1401 C CA . ASN A 1 180 ? -10.982 6.993 8.244 1.00 81.19 180 ASN A CA 1
ATOM 1402 C C . ASN A 1 180 ? -12.203 6.696 7.348 1.00 81.19 180 ASN A C 1
ATOM 1404 O O . ASN A 1 180 ? -13.090 5.964 7.769 1.00 81.19 180 ASN A O 1
ATOM 1408 N N . ASP A 1 181 ? -12.288 7.260 6.134 1.00 76.94 181 ASP A N 1
ATOM 1409 C CA . ASP A 1 181 ? -13.472 7.070 5.272 1.00 76.94 181 ASP A CA 1
ATOM 1410 C C . ASP A 1 181 ? -13.352 5.868 4.327 1.00 76.94 181 ASP A C 1
ATOM 1412 O O . ASP A 1 181 ? -14.339 5.452 3.717 1.00 76.94 181 ASP A O 1
ATOM 1416 N N . ARG A 1 182 ? -12.129 5.376 4.110 1.00 74.06 182 ARG A N 1
ATOM 1417 C CA . ARG A 1 182 ? -11.838 4.288 3.159 1.00 74.06 182 ARG A CA 1
ATOM 1418 C C . ARG A 1 182 ? -11.043 3.147 3.776 1.00 74.06 182 ARG A C 1
ATOM 1420 O O . ARG A 1 182 ? -10.830 2.135 3.124 1.00 74.06 182 ARG A O 1
ATOM 1427 N N . ASP A 1 183 ? -10.540 3.349 4.980 1.00 71.94 183 ASP A N 1
ATOM 1428 C CA . ASP A 1 183 ? -9.762 2.418 5.785 1.00 71.94 183 ASP A CA 1
ATOM 1429 C C . ASP A 1 183 ? -8.510 1.870 5.065 1.00 71.94 183 ASP A C 1
ATOM 1431 O O . ASP A 1 183 ? -7.955 0.830 5.417 1.00 71.94 183 ASP A O 1
ATOM 1435 N N . VAL A 1 184 ? -8.033 2.597 4.046 1.00 78.50 184 VAL A N 1
ATOM 1436 C CA . VAL A 1 184 ? -6.812 2.295 3.286 1.00 78.50 184 VAL A CA 1
ATOM 1437 C C . VAL A 1 184 ? -5.607 3.028 3.874 1.00 78.50 184 VAL A C 1
ATOM 1439 O O . VAL A 1 184 ? -5.756 4.137 4.397 1.00 78.50 184 VAL A O 1
ATOM 1442 N N . PRO A 1 185 ? -4.397 2.462 3.762 1.00 81.94 185 PRO A N 1
ATOM 1443 C CA . PRO A 1 185 ? -3.193 3.107 4.252 1.00 81.94 185 PRO A CA 1
ATOM 1444 C C . PRO A 1 185 ? -2.791 4.260 3.332 1.00 81.94 185 PRO A C 1
ATOM 1446 O O . PRO A 1 185 ? -2.747 4.114 2.111 1.00 81.94 185 PRO A O 1
ATOM 1449 N N . LEU A 1 186 ? -2.472 5.406 3.927 1.00 84.44 186 LEU A N 1
ATOM 1450 C CA . LEU A 1 186 ? -1.979 6.589 3.209 1.00 84.44 186 LEU A CA 1
ATOM 1451 C C . LEU A 1 186 ? -0.503 6.867 3.476 1.00 84.44 186 LEU A C 1
ATOM 1453 O O . LEU A 1 186 ? 0.173 7.492 2.661 1.00 84.44 186 LEU A O 1
ATOM 1457 N N . LYS A 1 187 ? 0.004 6.397 4.613 1.00 85.44 187 LYS A N 1
ATOM 1458 C CA . LYS A 1 187 ? 1.398 6.558 5.005 1.00 85.44 187 LYS A CA 1
ATOM 1459 C C . LYS A 1 187 ? 1.835 5.379 5.850 1.00 85.44 187 LYS A C 1
ATOM 1461 O O . LYS A 1 187 ? 1.069 4.907 6.690 1.00 85.44 187 LYS A O 1
ATOM 1466 N N . GLU A 1 188 ? 3.075 4.960 5.652 1.00 84.19 188 GLU A N 1
ATOM 1467 C CA . GLU A 1 188 ? 3.719 3.913 6.435 1.00 84.19 188 GLU A CA 1
ATOM 1468 C C . GLU A 1 188 ? 5.137 4.346 6.824 1.00 84.19 188 GLU A C 1
ATOM 1470 O O . GLU A 1 188 ? 5.872 4.939 6.025 1.00 84.19 188 GLU A O 1
ATOM 1475 N N . GLN A 1 189 ? 5.513 4.078 8.072 1.00 84.69 189 GLN A N 1
ATOM 1476 C CA . GLN A 1 189 ? 6.817 4.432 8.618 1.00 84.69 189 GLN A CA 1
ATOM 1477 C C . GLN A 1 189 ? 7.393 3.274 9.431 1.00 84.69 189 GLN A C 1
ATOM 1479 O O . GLN A 1 189 ? 6.696 2.691 10.265 1.00 84.69 189 GLN A O 1
ATOM 1484 N N . TYR A 1 190 ? 8.670 2.994 9.170 1.00 81.19 190 TYR A N 1
ATOM 1485 C CA . TYR A 1 190 ? 9.487 1.949 9.785 1.00 81.19 190 TYR A CA 1
ATOM 1486 C C . TYR A 1 190 ? 10.538 2.557 10.712 1.00 81.19 190 TYR A C 1
ATOM 1488 O O . TYR A 1 190 ? 10.991 3.688 10.408 1.00 81.19 190 TYR A O 1
#

Nearest PDB structures (foldseek):
  1omo-assembly1_A  TM=4.229E-01  e=4.019E-01  Archaeoglobus fulgidus
  2ciu-assembly1_A  TM=4.148E-01  e=1.649E+00  Saccharomyces cerevisiae
  7f9o-assembly1_a  TM=3.944E-01  e=1.327E+00  Hordeum vulgare subsp. spontaneum

Radius of gyration: 28.5 Å; Cα contacts (8 Å, |Δi|>4): 322; chains: 1; bounding box: 99×65×64 Å

pLDDT: mean 73.16, std 17.72, range [30.69, 93.56]

Secondary structure (DSSP, 8-state):
-----------------------------------HHHHHHHHHT-SEEEEEEEEEE--TTS--EEEEEEEEEETTEEEEEEEEEE--SSTTSPPEEEEEEEEEETTEEEEEETTTTEEEE-TTPPPSS--HHHHHHHHHHH---EEEEEEEETTEEEEEEEE---STT--PPEEEEEETTT--EEEEE-